Protein AF-A0A357CVD7-F1 (afdb_monomer_lite)

Structure (mmCIF, N/CA/C/O backbone):
data_AF-A0A357CVD7-F1
#
_entry.id   AF-A0A357CVD7-F1
#
loop_
_atom_site.group_PDB
_atom_site.id
_atom_site.type_symbol
_atom_site.label_atom_id
_atom_site.label_alt_id
_atom_site.label_comp_id
_atom_site.label_asym_id
_atom_site.label_entity_id
_atom_site.label_seq_id
_atom_site.pdbx_PDB_ins_code
_atom_site.Cartn_x
_atom_site.Cartn_y
_atom_site.Cartn_z
_atom_site.occupancy
_atom_site.B_iso_or_equiv
_atom_site.auth_seq_id
_atom_site.auth_comp_id
_atom_site.auth_asym_id
_atom_site.auth_atom_id
_atom_site.pdbx_PDB_model_num
ATOM 1 N N . CYS A 1 1 ? 27.090 2.595 -26.620 1.00 57.03 1 CYS A N 1
ATOM 2 C CA . CYS A 1 1 ? 28.034 2.492 -25.483 1.00 57.03 1 CYS A CA 1
ATOM 3 C C . CYS A 1 1 ? 28.774 1.169 -25.552 1.00 57.03 1 CYS A C 1
ATOM 5 O O . CYS A 1 1 ? 28.127 0.143 -25.402 1.00 57.03 1 CYS A O 1
ATOM 7 N N . GLU A 1 2 ? 30.091 1.178 -25.764 1.00 65.81 2 GLU A N 1
ATOM 8 C CA . GLU A 1 2 ? 30.848 -0.074 -25.956 1.00 65.81 2 GLU A CA 1
ATOM 9 C C . GLU A 1 2 ? 31.537 -0.580 -24.678 1.00 65.81 2 GLU A C 1
ATOM 11 O O . GLU A 1 2 ? 31.781 -1.777 -24.550 1.00 65.81 2 GLU A O 1
ATOM 16 N N . HIS A 1 3 ? 31.766 0.290 -23.687 1.00 75.31 3 HIS A N 1
ATOM 17 C CA . HIS A 1 3 ? 32.569 -0.046 -22.499 1.00 75.31 3 HIS A CA 1
ATOM 18 C C . HIS A 1 3 ? 31.848 0.075 -21.150 1.00 75.31 3 HIS A C 1
ATOM 20 O O . HIS A 1 3 ? 32.434 -0.249 -20.121 1.00 75.31 3 HIS A O 1
ATOM 26 N N . ILE A 1 4 ? 30.597 0.538 -21.123 1.00 80.25 4 ILE A N 1
ATOM 27 C CA . ILE A 1 4 ? 29.869 0.739 -19.864 1.00 80.25 4 ILE A CA 1
ATOM 28 C C . ILE A 1 4 ? 29.014 -0.492 -19.577 1.00 80.25 4 ILE A C 1
ATOM 30 O O . ILE A 1 4 ? 28.042 -0.743 -20.286 1.00 80.25 4 ILE A O 1
ATOM 34 N N . SER A 1 5 ? 29.383 -1.239 -18.536 1.00 88.69 5 SER A N 1
ATOM 35 C CA . SER A 1 5 ? 28.676 -2.443 -18.087 1.00 88.69 5 SER A CA 1
ATOM 36 C C . SER A 1 5 ? 27.659 -2.168 -16.980 1.00 88.69 5 SER A C 1
ATOM 38 O O . SER A 1 5 ? 26.630 -2.840 -16.914 1.00 88.69 5 SER A O 1
ATOM 40 N N . ALA A 1 6 ? 27.897 -1.161 -16.140 1.00 89.25 6 ALA A N 1
ATOM 41 C CA . ALA A 1 6 ? 26.990 -0.776 -15.070 1.00 89.25 6 ALA A CA 1
ATOM 42 C C . ALA A 1 6 ? 26.850 0.745 -14.960 1.00 89.25 6 ALA A C 1
ATOM 44 O O . ALA A 1 6 ? 27.821 1.473 -15.167 1.00 89.25 6 ALA A O 1
ATOM 45 N N . ILE A 1 7 ? 25.644 1.213 -14.633 1.00 92.06 7 ILE A N 1
ATOM 46 C CA . ILE A 1 7 ? 25.346 2.630 -14.398 1.00 92.06 7 ILE A CA 1
ATOM 47 C C . ILE A 1 7 ? 24.530 2.779 -13.117 1.00 92.06 7 ILE A C 1
ATOM 49 O O . ILE A 1 7 ? 23.541 2.075 -12.910 1.00 92.06 7 ILE A O 1
ATOM 53 N N . GLU A 1 8 ? 24.911 3.754 -12.301 1.00 91.88 8 GLU A N 1
ATOM 54 C CA . GLU A 1 8 ? 24.090 4.279 -11.215 1.00 91.88 8 GLU A CA 1
ATOM 55 C C . GLU A 1 8 ? 23.573 5.655 -11.630 1.00 91.88 8 GLU A C 1
ATOM 57 O O . GLU A 1 8 ? 24.353 6.541 -11.990 1.00 91.88 8 GLU A O 1
ATOM 62 N N . LEU A 1 9 ? 22.250 5.816 -11.664 1.00 93.19 9 LEU A N 1
ATOM 63 C CA . LEU A 1 9 ? 21.631 7.085 -12.028 1.00 93.19 9 LEU A CA 1
ATOM 64 C C . LEU A 1 9 ? 21.544 8.008 -10.803 1.00 93.19 9 LEU A C 1
ATOM 66 O O . LEU A 1 9 ? 21.337 7.527 -9.692 1.00 93.19 9 LEU A O 1
ATOM 70 N N . PRO A 1 10 ? 21.671 9.331 -10.990 1.00 90.88 10 PRO A N 1
ATOM 71 C CA . PRO A 1 10 ? 21.694 10.275 -9.879 1.00 90.88 10 PRO A CA 1
ATOM 72 C C . PRO A 1 10 ? 20.333 10.379 -9.181 1.00 90.88 10 PRO A C 1
ATOM 74 O O . PRO A 1 10 ? 19.303 10.477 -9.845 1.00 90.88 10 PRO A O 1
ATOM 77 N N . ASP A 1 11 ? 20.333 10.484 -7.850 1.00 80.06 11 ASP A N 1
ATOM 78 C CA . ASP A 1 11 ? 19.117 10.488 -7.012 1.00 80.06 11 ASP A CA 1
ATOM 79 C C . ASP A 1 11 ? 18.095 11.581 -7.360 1.00 80.06 11 ASP A C 1
ATOM 81 O O . ASP A 1 11 ? 16.901 11.430 -7.113 1.00 80.06 11 ASP A O 1
ATOM 85 N N . LYS A 1 12 ? 18.550 12.693 -7.952 1.00 85.00 12 LYS A N 1
ATOM 86 C CA . LYS A 1 12 ? 17.691 13.818 -8.364 1.00 85.00 12 LYS A CA 1
ATOM 87 C C . LYS A 1 12 ? 17.039 13.629 -9.738 1.00 85.00 12 LYS A C 1
ATOM 89 O O . LYS A 1 12 ? 16.374 14.543 -10.224 1.00 85.00 12 LYS A O 1
ATOM 94 N N . LEU A 1 13 ? 17.260 12.493 -10.397 1.00 89.56 13 LEU A N 1
ATOM 95 C CA . LEU A 1 13 ? 16.706 12.222 -11.716 1.00 89.56 13 LEU A CA 1
ATOM 96 C C . LEU A 1 13 ? 15.188 12.025 -11.634 1.00 89.56 13 LEU A C 1
ATOM 98 O O . LEU A 1 13 ? 14.707 11.111 -10.971 1.00 89.56 13 LEU A O 1
ATOM 102 N N . SER A 1 14 ? 14.432 12.860 -12.347 1.00 85.56 14 SER A N 1
ATOM 103 C CA . SER A 1 14 ? 12.968 12.771 -12.389 1.00 85.56 14 SER A CA 1
ATOM 104 C C . SER A 1 14 ? 12.443 11.968 -13.579 1.00 85.56 14 SER A C 1
ATOM 106 O O . SER A 1 14 ? 11.393 11.337 -13.467 1.00 85.56 14 SER A O 1
ATOM 108 N N . GLU A 1 15 ? 13.141 11.984 -14.718 1.00 92.38 15 GLU A N 1
ATOM 109 C CA . GLU A 1 15 ? 12.674 11.378 -15.970 1.00 92.38 15 GLU A CA 1
ATOM 110 C C . GLU A 1 15 ? 13.810 10.713 -16.760 1.00 92.38 15 GLU A C 1
ATOM 112 O O . GLU A 1 15 ? 14.926 11.229 -16.814 1.00 92.38 15 GLU A O 1
ATOM 117 N N . ILE A 1 16 ? 13.499 9.591 -17.417 1.00 95.38 16 ILE A N 1
ATOM 118 C CA . ILE A 1 16 ? 14.345 8.931 -18.419 1.00 95.38 16 ILE A CA 1
ATOM 119 C C . ILE A 1 16 ? 13.625 8.994 -19.771 1.00 95.38 16 ILE A C 1
ATOM 121 O O . ILE A 1 16 ? 12.529 8.445 -19.947 1.00 95.38 16 ILE A O 1
ATOM 125 N N . TYR A 1 17 ? 14.240 9.676 -20.733 1.00 94.62 17 TYR A N 1
ATOM 126 C CA . TYR A 1 17 ? 13.654 9.923 -22.049 1.00 94.62 17 TYR A CA 1
ATOM 127 C C . TYR A 1 17 ? 13.796 8.726 -22.993 1.00 94.62 17 TYR A C 1
ATOM 129 O O . TYR A 1 17 ? 14.562 7.788 -22.744 1.00 94.62 17 TYR A O 1
ATOM 137 N N . ASP A 1 18 ? 13.039 8.757 -24.088 1.00 93.38 18 ASP A N 1
ATOM 138 C CA . ASP A 1 18 ? 13.135 7.742 -25.131 1.00 93.38 18 ASP A CA 1
ATOM 139 C C . ASP A 1 18 ? 14.566 7.642 -25.663 1.00 93.38 18 ASP A C 1
ATOM 141 O O . ASP A 1 18 ? 15.276 8.637 -25.796 1.00 93.38 18 ASP A O 1
ATOM 145 N N . TYR A 1 19 ? 14.983 6.409 -25.945 1.00 92.19 19 TYR A N 1
ATOM 146 C CA . TYR A 1 19 ? 16.293 6.062 -26.493 1.00 92.19 19 TYR A CA 1
ATOM 147 C C . TYR A 1 19 ? 17.520 6.406 -25.626 1.00 92.19 19 TYR A C 1
ATOM 149 O O . TYR A 1 19 ? 18.638 6.201 -26.085 1.00 92.19 19 TYR A O 1
ATOM 157 N N . THR A 1 20 ? 17.349 6.843 -24.368 1.00 92.25 20 THR A N 1
ATOM 158 C CA . THR A 1 20 ? 18.469 7.237 -23.478 1.00 92.25 20 THR A CA 1
ATOM 159 C C . THR A 1 20 ? 19.565 6.165 -23.366 1.00 92.25 20 THR A C 1
ATOM 161 O O . THR A 1 20 ? 20.748 6.495 -23.401 1.00 92.25 20 THR A O 1
ATOM 164 N N . PHE A 1 21 ? 19.189 4.887 -23.254 1.00 91.56 21 PHE A N 1
ATOM 165 C CA . PHE A 1 21 ? 20.120 3.753 -23.202 1.00 91.56 21 PHE A CA 1
ATOM 166 C C . PHE A 1 21 ? 19.908 2.765 -24.353 1.00 91.56 21 PHE A C 1
ATOM 168 O O . PHE A 1 21 ? 20.323 1.611 -24.261 1.00 91.56 21 PHE A O 1
ATOM 175 N N . ASN A 1 22 ? 19.253 3.189 -25.433 1.00 88.69 22 ASN A N 1
ATOM 176 C CA . ASN A 1 22 ? 18.985 2.304 -26.558 1.00 88.69 22 ASN A CA 1
ATOM 177 C C . ASN A 1 22 ? 20.293 1.799 -27.184 1.00 88.69 22 ASN A C 1
ATOM 179 O O . ASN A 1 22 ? 21.250 2.555 -27.336 1.00 88.69 22 ASN A O 1
ATOM 183 N N . GLU A 1 23 ? 20.335 0.501 -27.498 1.00 87.69 23 GLU A N 1
ATOM 184 C CA . GLU A 1 23 ? 21.484 -0.160 -28.146 1.00 87.69 23 GLU A CA 1
ATOM 185 C C . GLU A 1 23 ? 22.809 -0.094 -27.362 1.00 87.69 23 GLU A C 1
ATOM 187 O O . GLU A 1 23 ? 23.883 -0.407 -27.875 1.00 87.69 23 GLU A O 1
ATOM 192 N N . CYS A 1 24 ? 22.761 0.230 -26.070 1.00 90.50 24 CYS A N 1
ATOM 193 C CA . CYS A 1 24 ? 23.891 0.080 -25.157 1.00 90.50 24 CYS A CA 1
ATOM 194 C C . CYS A 1 24 ? 24.133 -1.398 -24.798 1.00 90.50 24 CYS A C 1
ATOM 196 O O . CYS A 1 24 ? 24.050 -1.772 -23.635 1.00 90.50 24 CYS A O 1
ATOM 198 N N . THR A 1 25 ? 24.435 -2.251 -25.777 1.00 86.88 25 THR A N 1
ATOM 199 C CA . THR A 1 25 ? 24.480 -3.721 -25.629 1.00 86.88 25 THR A CA 1
ATOM 200 C C . THR A 1 25 ? 25.481 -4.241 -24.594 1.00 86.88 25 THR A C 1
ATOM 202 O O . THR A 1 25 ? 25.305 -5.350 -24.094 1.00 86.88 25 THR A O 1
ATOM 205 N N . SER A 1 26 ? 26.513 -3.462 -24.253 1.00 90.06 26 SER A N 1
ATOM 206 C CA . SER A 1 26 ? 27.467 -3.798 -23.185 1.00 90.06 26 SER A CA 1
ATOM 207 C C . SER A 1 26 ? 26.901 -3.598 -21.772 1.00 90.06 26 SER A C 1
ATOM 209 O O . SER A 1 26 ? 27.497 -4.081 -20.811 1.00 90.06 26 SER A O 1
ATOM 211 N N . LEU A 1 27 ? 25.774 -2.891 -21.630 1.00 91.31 27 LEU A N 1
ATOM 212 C CA . LEU A 1 27 ? 25.162 -2.539 -20.352 1.00 91.31 27 LEU A CA 1
ATOM 213 C C . LEU A 1 27 ? 24.402 -3.735 -19.769 1.00 91.31 27 LEU A C 1
ATOM 215 O O . LEU A 1 27 ? 23.410 -4.193 -20.334 1.00 91.31 27 LEU A O 1
ATOM 219 N N . VAL A 1 28 ? 24.858 -4.218 -18.615 1.00 94.25 28 VAL A N 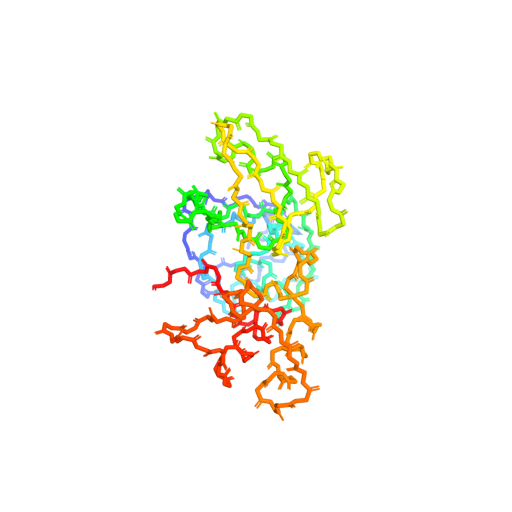1
ATOM 220 C CA . VAL A 1 28 ? 24.281 -5.377 -17.916 1.00 94.25 28 VAL A CA 1
ATOM 221 C C . VAL A 1 28 ? 23.511 -4.990 -16.658 1.00 94.25 28 VAL A C 1
ATOM 223 O O . VAL A 1 28 ? 22.637 -5.737 -16.228 1.00 94.25 28 VAL A O 1
ATOM 226 N N . SER A 1 29 ? 23.798 -3.831 -16.057 1.00 94.88 29 SER A N 1
ATOM 227 C CA . SER A 1 29 ? 23.156 -3.401 -14.811 1.00 94.88 29 SER A CA 1
ATOM 228 C C . SER A 1 29 ? 22.883 -1.902 -14.791 1.00 94.88 29 SER A C 1
ATOM 230 O O . SER A 1 29 ? 23.789 -1.103 -15.011 1.00 94.88 29 SER A O 1
ATOM 232 N N . VAL A 1 30 ? 21.659 -1.501 -14.450 1.00 96.06 30 VAL A N 1
ATOM 233 C CA . VAL A 1 30 ? 21.330 -0.088 -14.198 1.00 96.06 30 VAL A CA 1
ATOM 234 C C . VAL A 1 30 ? 20.577 0.039 -12.890 1.00 96.06 30 VAL A C 1
ATOM 236 O O . VAL A 1 30 ? 19.531 -0.583 -12.714 1.00 96.06 30 VAL A O 1
ATOM 239 N N . THR A 1 31 ? 21.098 0.858 -11.984 1.00 94.88 31 THR A N 1
ATOM 240 C CA . THR A 1 31 ? 20.401 1.229 -10.754 1.00 94.88 31 THR A CA 1
ATOM 241 C C . THR A 1 31 ? 19.578 2.481 -11.001 1.00 94.88 31 THR A C 1
ATOM 243 O O . THR A 1 31 ? 20.130 3.545 -11.290 1.00 94.88 31 THR A O 1
ATOM 246 N N . ILE A 1 32 ? 18.253 2.335 -10.914 1.00 93.00 32 ILE A N 1
ATOM 247 C CA . ILE A 1 32 ? 17.307 3.433 -11.104 1.00 93.00 32 ILE A CA 1
ATOM 248 C C . ILE A 1 32 ? 16.831 3.914 -9.725 1.00 93.00 32 ILE A C 1
ATOM 250 O O . ILE A 1 32 ? 16.245 3.120 -8.981 1.00 93.00 32 ILE A O 1
ATOM 254 N N . PRO A 1 33 ? 17.062 5.190 -9.368 1.00 89.38 33 PRO A N 1
ATOM 255 C CA . PRO A 1 33 ? 16.686 5.723 -8.071 1.00 89.38 33 PRO A CA 1
ATOM 256 C C . PRO A 1 33 ? 15.168 5.769 -7.908 1.00 89.38 33 PRO A C 1
ATOM 258 O O . PRO A 1 33 ? 14.409 5.885 -8.874 1.00 89.38 33 PRO A O 1
ATOM 261 N N . ALA A 1 34 ? 14.729 5.716 -6.653 1.00 83.88 34 ALA A N 1
ATOM 262 C CA . ALA A 1 34 ? 13.317 5.668 -6.294 1.00 83.88 34 ALA A CA 1
ATOM 263 C C . ALA A 1 34 ? 12.499 6.871 -6.797 1.00 83.88 34 ALA A C 1
ATOM 265 O O . ALA A 1 34 ? 11.312 6.730 -7.085 1.00 83.88 34 ALA A O 1
ATOM 266 N N . GLY A 1 35 ? 13.142 8.037 -6.926 1.00 79.25 35 GLY A N 1
ATOM 267 C CA . GLY A 1 35 ? 12.509 9.302 -7.306 1.00 79.25 35 GLY A CA 1
ATOM 268 C C . GLY A 1 35 ? 12.172 9.462 -8.792 1.00 79.25 35 GLY A C 1
ATOM 269 O O . GLY A 1 35 ? 11.555 10.465 -9.158 1.00 79.25 35 GLY A O 1
ATOM 270 N N . VAL A 1 36 ? 12.541 8.509 -9.658 1.00 89.06 36 VAL A N 1
ATOM 271 C CA . VAL A 1 36 ? 12.208 8.588 -11.088 1.00 89.06 36 VAL A CA 1
ATOM 272 C C . VAL A 1 36 ? 10.697 8.457 -11.267 1.00 89.06 36 VAL A C 1
ATOM 274 O O . VAL A 1 36 ? 10.102 7.429 -10.949 1.00 89.06 36 VAL A O 1
ATOM 277 N N . LYS A 1 37 ? 10.075 9.500 -11.821 1.00 83.06 37 LYS A N 1
ATOM 278 C CA . LYS A 1 37 ? 8.622 9.601 -12.026 1.00 83.06 37 LYS A CA 1
ATOM 279 C C . LYS A 1 37 ? 8.176 9.060 -13.378 1.00 83.06 37 LYS A C 1
ATOM 281 O O . LYS A 1 37 ? 7.027 8.650 -13.530 1.00 83.06 37 LYS A O 1
ATOM 286 N N . LYS A 1 38 ? 9.068 9.073 -14.372 1.00 85.81 38 LYS A N 1
ATOM 287 C CA . LYS A 1 38 ? 8.742 8.677 -15.743 1.00 85.81 38 LYS A CA 1
ATOM 288 C C . LYS A 1 38 ? 9.922 8.013 -16.435 1.00 85.81 38 LYS A C 1
ATOM 290 O O . LYS A 1 38 ? 11.034 8.529 -16.419 1.00 85.81 38 LYS A O 1
ATOM 295 N N . ILE A 1 39 ? 9.647 6.896 -17.097 1.00 94.12 39 ILE A N 1
ATOM 296 C CA . ILE A 1 39 ? 10.582 6.206 -17.986 1.00 94.12 39 ILE A CA 1
ATOM 297 C C . ILE A 1 39 ? 9.860 5.990 -19.307 1.00 94.12 39 ILE A C 1
ATOM 299 O O . ILE A 1 39 ? 8.756 5.444 -19.340 1.00 94.12 39 ILE A O 1
ATOM 303 N N . SER A 1 40 ? 10.457 6.473 -20.387 1.00 94.25 40 SER A N 1
ATOM 304 C CA . SER A 1 40 ? 9.854 6.380 -21.714 1.00 94.25 40 SER A CA 1
ATOM 305 C C . SER A 1 40 ? 9.989 4.961 -22.268 1.00 94.25 40 SER A C 1
ATOM 307 O O . SER A 1 40 ? 10.932 4.241 -21.935 1.00 94.25 40 SER A O 1
ATOM 309 N N . LYS A 1 41 ? 9.032 4.537 -23.102 1.00 88.44 41 LYS A N 1
ATOM 310 C CA . LYS A 1 41 ? 8.883 3.137 -23.533 1.00 88.44 41 LYS A CA 1
ATOM 311 C C . LYS A 1 41 ? 10.176 2.578 -24.128 1.00 88.44 41 LYS A C 1
ATOM 313 O O . LYS A 1 41 ? 10.561 1.465 -23.785 1.00 88.44 41 LYS A O 1
ATOM 318 N N . SER A 1 42 ? 10.870 3.371 -24.943 1.00 91.62 42 SER A N 1
ATOM 319 C CA . SER A 1 42 ? 12.073 2.933 -25.653 1.00 91.62 42 SER A CA 1
ATOM 320 C C . SER A 1 42 ? 13.382 3.261 -24.930 1.00 91.62 42 SER A C 1
ATOM 322 O O . SER A 1 42 ? 14.450 3.151 -25.531 1.00 91.62 42 SER A O 1
ATOM 324 N N . ALA A 1 43 ? 13.336 3.682 -23.661 1.00 94.00 43 ALA A N 1
ATOM 325 C CA . ALA A 1 43 ? 14.526 4.077 -22.905 1.00 94.00 43 ALA A CA 1
ATOM 326 C C . ALA A 1 43 ? 15.583 2.961 -22.820 1.00 94.00 43 ALA A C 1
ATOM 328 O O . ALA A 1 43 ? 16.773 3.253 -22.925 1.00 94.00 43 ALA A O 1
ATOM 329 N N . PHE A 1 44 ? 15.146 1.704 -22.682 1.00 93.12 44 PHE A N 1
ATOM 330 C CA . PHE A 1 44 ? 15.999 0.518 -22.535 1.00 93.12 44 PHE A CA 1
ATOM 331 C C . PHE A 1 44 ? 15.793 -0.518 -23.661 1.00 93.12 44 PHE A C 1
ATOM 333 O O . PHE A 1 44 ? 16.014 -1.714 -23.473 1.00 93.12 44 PHE A O 1
ATOM 340 N N . SER A 1 45 ? 15.359 -0.078 -24.847 1.00 88.75 45 SER A N 1
ATOM 341 C CA . SER A 1 45 ? 15.157 -0.965 -26.002 1.00 88.75 45 SER A CA 1
ATOM 342 C C . SER A 1 45 ? 16.472 -1.551 -26.528 1.00 88.75 45 SER A C 1
ATOM 344 O O . SER A 1 45 ? 17.493 -0.861 -26.559 1.00 88.75 45 SER A O 1
ATOM 346 N N . ASN A 1 46 ? 16.415 -2.785 -27.042 1.00 87.75 46 ASN A N 1
ATOM 347 C CA . ASN A 1 46 ? 17.545 -3.527 -27.626 1.00 87.75 46 ASN A CA 1
ATOM 348 C C . ASN A 1 46 ? 18.671 -3.877 -26.628 1.00 87.75 46 ASN A C 1
ATOM 350 O O . ASN A 1 46 ? 19.832 -3.991 -27.015 1.00 87.75 46 ASN A O 1
ATOM 354 N N . LEU A 1 47 ? 18.334 -4.086 -25.349 1.00 89.50 47 LEU A N 1
ATOM 355 C CA . LEU A 1 47 ? 19.277 -4.471 -24.292 1.00 89.50 47 LEU A CA 1
ATOM 356 C C . LEU A 1 47 ? 19.008 -5.899 -23.794 1.00 89.50 47 LEU A C 1
ATOM 358 O O . LEU A 1 47 ? 18.237 -6.112 -22.865 1.00 89.50 47 LEU A O 1
ATOM 362 N N . GLN A 1 48 ? 19.635 -6.894 -24.422 1.00 83.19 48 GLN A N 1
ATOM 363 C CA . GLN A 1 48 ? 19.311 -8.311 -24.186 1.00 83.19 48 GLN A CA 1
ATOM 364 C C . GLN A 1 48 ? 19.774 -8.858 -22.823 1.00 83.19 48 GLN A C 1
ATOM 366 O O . GLN A 1 48 ? 19.166 -9.790 -22.310 1.00 83.19 48 GLN A O 1
ATOM 371 N N . ASN A 1 49 ? 20.823 -8.278 -22.230 1.00 88.00 49 ASN A N 1
ATOM 372 C CA . ASN A 1 49 ? 21.444 -8.769 -20.990 1.00 88.00 49 ASN A CA 1
ATOM 373 C C . ASN A 1 49 ? 21.244 -7.822 -19.795 1.00 88.00 49 ASN A C 1
ATOM 375 O O . ASN A 1 49 ? 21.955 -7.926 -18.795 1.00 88.00 49 ASN A O 1
ATOM 379 N N . LEU A 1 50 ? 20.313 -6.871 -19.900 1.00 94.31 50 LEU A N 1
ATOM 380 C CA . LEU A 1 50 ? 20.108 -5.862 -18.869 1.00 94.31 50 LEU A CA 1
ATOM 381 C C . LEU A 1 50 ? 19.340 -6.426 -17.671 1.00 94.31 50 LEU A C 1
ATOM 383 O O . LEU A 1 50 ? 18.268 -7.008 -17.824 1.00 94.31 50 LEU A O 1
ATOM 387 N N . THR A 1 51 ? 19.849 -6.150 -16.471 1.00 95.88 51 THR A N 1
ATOM 388 C CA . THR A 1 51 ? 19.112 -6.255 -15.209 1.00 95.88 51 THR A CA 1
ATOM 389 C C . THR A 1 51 ? 18.953 -4.874 -14.574 1.00 95.88 51 THR A C 1
ATOM 391 O O . THR A 1 51 ? 19.933 -4.161 -14.355 1.00 95.88 51 THR A O 1
ATOM 394 N N . LEU A 1 52 ? 17.722 -4.484 -14.248 1.00 96.06 52 LEU A N 1
ATOM 395 C CA . LEU A 1 52 ? 17.446 -3.241 -13.527 1.00 96.06 52 LEU A CA 1
ATOM 396 C C . LEU A 1 52 ? 17.495 -3.470 -12.013 1.00 96.06 52 LEU A C 1
ATOM 398 O O . LEU A 1 52 ? 16.758 -4.299 -11.484 1.00 96.06 52 LEU A O 1
ATOM 402 N N . ASN A 1 53 ? 18.322 -2.709 -11.299 1.00 95.25 53 ASN A N 1
ATOM 403 C CA . ASN A 1 53 ? 18.213 -2.602 -9.847 1.00 95.25 53 ASN A CA 1
ATOM 404 C C . ASN A 1 53 ? 17.192 -1.510 -9.532 1.00 95.25 53 ASN A C 1
ATOM 406 O O . ASN A 1 53 ? 17.400 -0.342 -9.869 1.00 95.25 53 ASN A O 1
ATOM 410 N N . VAL A 1 54 ? 16.083 -1.901 -8.918 1.00 92.44 54 VAL A N 1
ATOM 411 C CA . VAL A 1 54 ? 14.935 -1.026 -8.670 1.00 92.44 54 VAL A CA 1
ATOM 412 C C . VAL A 1 54 ? 14.509 -1.111 -7.217 1.00 92.44 54 VAL A C 1
ATOM 414 O O . VAL A 1 54 ? 14.729 -2.117 -6.542 1.00 92.44 54 VAL A O 1
ATOM 417 N N . PHE A 1 55 ? 13.854 -0.061 -6.747 1.00 85.44 55 PHE A N 1
ATOM 418 C CA . PHE A 1 55 ? 13.129 -0.113 -5.489 1.00 85.44 55 PHE A CA 1
ATOM 419 C C . PHE A 1 55 ? 11.694 -0.583 -5.750 1.00 85.44 55 PHE A C 1
ATOM 421 O O . PHE A 1 55 ? 11.101 -0.204 -6.767 1.00 85.44 55 PHE A O 1
ATOM 428 N N . SER A 1 56 ? 11.122 -1.405 -4.868 1.00 77.44 56 SER A N 1
ATOM 429 C CA . SER A 1 56 ? 9.700 -1.759 -4.952 1.00 77.44 56 SER A CA 1
ATOM 430 C C . SER A 1 56 ? 8.833 -0.495 -4.859 1.00 77.44 56 SER A C 1
ATOM 432 O O . SER A 1 56 ? 9.264 0.532 -4.331 1.00 77.44 56 SER A O 1
ATOM 434 N N . ASN A 1 57 ? 7.628 -0.558 -5.429 1.00 73.75 57 ASN A N 1
ATOM 435 C CA . ASN A 1 57 ? 6.662 0.549 -5.471 1.00 73.75 57 ASN A CA 1
ATOM 436 C C . ASN A 1 57 ? 7.141 1.805 -6.230 1.00 73.75 57 ASN A C 1
ATOM 438 O O . ASN A 1 57 ? 6.702 2.915 -5.946 1.00 73.75 57 ASN A O 1
ATOM 442 N N . THR A 1 58 ? 8.009 1.645 -7.237 1.00 81.81 58 THR A N 1
ATOM 443 C CA . THR A 1 58 ? 8.502 2.758 -8.074 1.00 81.81 58 THR A CA 1
ATOM 444 C C . THR A 1 58 ? 8.067 2.672 -9.531 1.00 81.81 58 THR A C 1
ATOM 446 O O . THR A 1 58 ? 7.742 1.599 -10.048 1.00 81.81 58 THR A O 1
ATOM 449 N N . CYS A 1 59 ? 8.153 3.803 -10.248 1.00 85.00 59 CYS A N 1
ATOM 450 C CA . CYS A 1 59 ? 8.007 3.820 -11.707 1.00 85.00 59 CYS A CA 1
ATOM 451 C C . CYS A 1 59 ? 9.021 2.893 -12.393 1.00 85.00 59 CYS A C 1
ATOM 453 O O . CYS A 1 59 ? 8.699 2.297 -13.418 1.00 85.00 59 CYS A O 1
ATOM 455 N N . ALA A 1 60 ? 10.228 2.763 -11.836 1.00 90.50 60 ALA A N 1
ATOM 456 C CA . ALA A 1 60 ? 11.278 1.904 -12.367 1.00 90.50 60 ALA A CA 1
ATOM 457 C C . ALA A 1 60 ? 10.919 0.421 -12.269 1.00 90.50 60 ALA A C 1
ATOM 459 O O . ALA A 1 60 ? 11.035 -0.308 -13.253 1.00 90.50 60 ALA A O 1
ATOM 460 N N . TYR A 1 61 ? 10.421 0.000 -11.104 1.00 88.38 61 TYR A N 1
ATOM 461 C CA . TYR A 1 61 ? 9.908 -1.351 -10.904 1.00 88.38 61 TYR A CA 1
ATOM 462 C C . TYR A 1 61 ? 8.781 -1.671 -11.889 1.00 88.38 61 TYR A C 1
ATOM 464 O O . TYR A 1 61 ? 8.849 -2.669 -12.603 1.00 88.38 61 TYR A O 1
ATOM 472 N N . ARG A 1 62 ? 7.794 -0.776 -12.009 1.00 85.81 62 ARG A N 1
ATOM 473 C CA . ARG A 1 62 ? 6.697 -0.929 -12.972 1.00 85.81 62 ARG A CA 1
ATOM 474 C C . ARG A 1 62 ? 7.190 -1.034 -14.409 1.00 85.81 62 ARG A C 1
ATOM 476 O O . ARG A 1 62 ? 6.779 -1.931 -15.132 1.00 85.81 62 ARG A O 1
ATOM 483 N N . TYR A 1 63 ? 8.085 -0.137 -14.812 1.00 90.19 63 TYR A N 1
ATOM 484 C CA . TYR A 1 63 ? 8.641 -0.136 -16.160 1.00 90.19 63 TYR A CA 1
ATOM 485 C C . TYR A 1 63 ? 9.326 -1.467 -16.492 1.00 90.19 63 TYR A C 1
ATOM 487 O O . TYR A 1 63 ? 9.146 -1.980 -17.597 1.00 90.19 63 TYR A O 1
ATOM 495 N N . ALA A 1 64 ? 10.074 -2.039 -15.543 1.00 92.38 64 ALA A N 1
ATOM 496 C CA . ALA A 1 64 ? 10.727 -3.329 -15.731 1.00 92.38 64 ALA A CA 1
ATOM 497 C C . ALA A 1 64 ? 9.707 -4.454 -15.963 1.00 92.38 64 ALA A C 1
ATOM 499 O O . ALA A 1 64 ? 9.833 -5.205 -16.928 1.00 92.38 64 ALA A O 1
ATOM 500 N N . VAL A 1 65 ? 8.665 -4.517 -15.127 1.00 86.81 65 VAL A N 1
ATOM 501 C CA . VAL A 1 65 ? 7.582 -5.507 -15.241 1.00 86.81 65 VAL A CA 1
ATOM 502 C C . VAL A 1 65 ? 6.833 -5.360 -16.570 1.00 86.81 65 VAL A C 1
ATOM 504 O O . VAL A 1 65 ? 6.689 -6.339 -17.301 1.00 86.81 65 VAL A O 1
ATOM 507 N N . ASP A 1 66 ? 6.415 -4.143 -16.921 1.00 86.62 66 ASP A N 1
ATOM 508 C CA . ASP A 1 66 ? 5.605 -3.866 -18.115 1.00 86.62 66 ASP A CA 1
ATOM 509 C C . ASP A 1 66 ? 6.340 -4.187 -19.426 1.00 86.62 66 ASP A C 1
ATOM 511 O O . ASP A 1 66 ? 5.713 -4.553 -20.421 1.00 86.62 66 ASP A O 1
ATOM 515 N N . ASN A 1 67 ? 7.670 -4.052 -19.440 1.00 89.19 67 ASN A N 1
ATOM 516 C CA . ASN A 1 67 ? 8.501 -4.304 -20.619 1.00 89.19 67 ASN A CA 1
ATOM 517 C C . ASN A 1 67 ? 9.212 -5.667 -20.577 1.00 89.19 67 ASN A C 1
ATOM 519 O O . ASN A 1 67 ? 10.010 -5.956 -21.467 1.00 89.19 67 ASN A O 1
ATOM 523 N N . GLY A 1 68 ? 8.937 -6.505 -19.569 1.00 90.31 68 GLY A N 1
ATOM 524 C CA . GLY A 1 68 ? 9.561 -7.824 -19.426 1.00 90.31 68 GLY A CA 1
ATOM 525 C C . GLY A 1 68 ? 11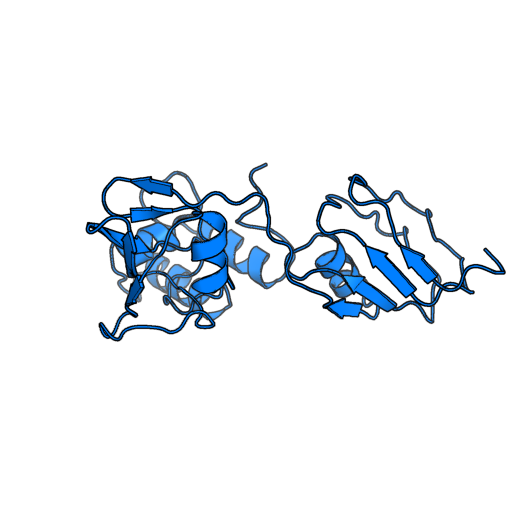.082 -7.771 -19.252 1.00 90.31 68 GLY A C 1
ATOM 526 O O . GLY A 1 68 ? 11.784 -8.680 -19.691 1.00 90.31 68 GLY A O 1
ATOM 527 N N . ILE A 1 69 ? 11.598 -6.698 -18.651 1.00 92.19 69 ILE A N 1
ATOM 528 C CA . ILE A 1 69 ? 13.027 -6.508 -18.395 1.00 92.19 69 ILE A CA 1
ATOM 529 C C . ILE A 1 69 ? 13.370 -7.185 -17.068 1.00 92.19 69 ILE A C 1
ATOM 531 O O . ILE A 1 69 ? 12.687 -6.968 -16.067 1.00 92.19 69 ILE A O 1
ATOM 535 N N . SER A 1 70 ? 14.445 -7.977 -17.036 1.00 93.94 70 SER A N 1
ATOM 536 C CA . SER A 1 70 ? 14.951 -8.580 -15.799 1.00 93.94 70 SER A CA 1
ATOM 537 C C . SER A 1 70 ? 15.222 -7.508 -14.742 1.00 93.94 70 SER A C 1
ATOM 539 O O . SER A 1 70 ? 15.808 -6.465 -15.036 1.00 93.94 70 SER A O 1
ATOM 541 N N . TYR A 1 71 ? 14.831 -7.755 -13.493 1.00 94.19 71 TYR A N 1
ATOM 542 C CA . TYR A 1 71 ? 15.039 -6.803 -12.405 1.00 94.19 71 TYR A CA 1
ATOM 543 C C . TYR A 1 71 ? 15.413 -7.483 -11.090 1.00 94.19 71 TYR A C 1
ATOM 545 O O . TYR A 1 71 ? 15.119 -8.655 -10.856 1.00 94.19 71 TYR A O 1
ATOM 553 N N . ARG A 1 72 ? 16.045 -6.705 -10.211 1.00 93.75 72 ARG A N 1
ATOM 554 C CA . ARG A 1 72 ? 16.346 -7.052 -8.824 1.00 93.75 72 ARG A CA 1
ATOM 555 C C . ARG A 1 72 ? 15.838 -5.941 -7.914 1.00 93.75 72 ARG A C 1
ATOM 557 O O . ARG A 1 72 ? 16.174 -4.774 -8.110 1.00 93.75 72 ARG A O 1
ATOM 564 N N . ILE A 1 73 ? 15.055 -6.314 -6.906 1.00 85.69 73 ILE A N 1
ATOM 565 C CA . ILE A 1 73 ? 14.614 -5.387 -5.863 1.00 85.69 73 ILE A CA 1
ATOM 566 C C . ILE A 1 73 ? 15.789 -5.166 -4.907 1.00 85.69 73 ILE A C 1
ATOM 568 O O . ILE A 1 73 ? 16.281 -6.122 -4.311 1.00 85.69 73 ILE A O 1
ATOM 572 N N . ILE A 1 74 ? 16.257 -3.922 -4.800 1.00 87.62 74 ILE A N 1
ATOM 573 C CA . ILE A 1 74 ? 17.377 -3.533 -3.920 1.00 87.62 74 ILE A CA 1
ATOM 574 C C . ILE A 1 74 ? 16.927 -2.797 -2.651 1.00 87.62 74 ILE A C 1
ATOM 576 O O . ILE A 1 74 ? 17.740 -2.528 -1.775 1.00 87.62 74 ILE A O 1
ATOM 580 N N . GLY A 1 75 ? 15.634 -2.498 -2.545 1.00 76.31 75 GLY A N 1
ATOM 581 C CA . GLY A 1 75 ? 15.004 -1.875 -1.385 1.00 76.31 75 GLY A CA 1
ATOM 582 C C . GLY A 1 75 ? 13.549 -1.518 -1.683 1.00 76.31 75 GLY A C 1
ATOM 583 O O . GLY A 1 75 ? 13.063 -1.769 -2.787 1.00 76.31 75 GLY A O 1
ATOM 584 N N . THR A 1 76 ? 12.871 -0.895 -0.725 1.00 67.38 76 THR A N 1
ATOM 585 C CA . THR A 1 76 ? 11.537 -0.310 -0.914 1.00 67.38 76 THR A CA 1
ATOM 586 C C . THR A 1 76 ? 11.678 1.193 -1.040 1.00 67.38 76 THR A C 1
ATOM 588 O O . THR A 1 76 ? 12.383 1.817 -0.246 1.00 67.38 76 THR A O 1
ATOM 591 N N . ALA A 1 77 ? 11.048 1.792 -2.051 1.00 64.75 77 ALA A N 1
ATOM 592 C CA . ALA A 1 77 ? 11.024 3.239 -2.140 1.00 64.75 77 ALA A CA 1
ATOM 593 C C . ALA A 1 77 ? 10.112 3.749 -1.038 1.00 64.75 77 ALA A C 1
ATOM 595 O O . ALA A 1 77 ? 8.890 3.633 -1.119 1.00 64.75 77 ALA A O 1
ATOM 596 N N . VAL A 1 78 ? 10.719 4.316 -0.003 1.00 55.88 78 VAL A N 1
ATOM 597 C CA . VAL A 1 78 ? 10.005 5.159 0.940 1.00 55.88 78 VAL A CA 1
ATOM 598 C C . VAL A 1 78 ? 9.598 6.388 0.141 1.00 55.88 78 VAL A C 1
ATOM 600 O O . VAL A 1 78 ? 10.413 7.277 -0.093 1.00 55.88 78 VAL A O 1
ATOM 603 N N . SER A 1 79 ? 8.358 6.421 -0.346 1.00 56.00 79 SER A N 1
ATOM 604 C CA . SER A 1 79 ? 7.773 7.674 -0.810 1.00 56.00 79 SER A CA 1
ATOM 605 C C . SER A 1 79 ? 7.917 8.722 0.304 1.00 56.00 79 SER A C 1
ATOM 607 O O . SER A 1 79 ? 8.092 8.380 1.482 1.00 56.00 79 SER A O 1
ATOM 609 N N . ASP A 1 80 ? 7.874 10.007 -0.043 1.00 61.62 80 ASP A N 1
ATOM 610 C CA . ASP A 1 80 ? 7.749 11.097 0.932 1.00 61.62 80 ASP A CA 1
ATOM 611 C C . ASP A 1 80 ? 6.355 11.039 1.587 1.00 61.62 80 ASP A C 1
ATOM 613 O O . ASP A 1 80 ? 5.514 11.921 1.429 1.00 61.62 80 ASP A O 1
ATOM 617 N N . TRP A 1 81 ? 6.060 9.936 2.267 1.00 74.75 81 TRP A N 1
ATOM 618 C CA . TRP A 1 81 ? 4.844 9.736 3.017 1.00 74.75 81 TRP A CA 1
ATOM 619 C C . TRP A 1 81 ? 5.074 10.231 4.443 1.00 74.75 81 TRP A C 1
ATOM 621 O O . TRP A 1 81 ? 6.117 9.987 5.056 1.00 74.75 81 TRP A O 1
ATOM 631 N N . ASN A 1 82 ? 4.087 10.962 4.954 1.00 83.38 82 ASN A N 1
ATOM 632 C CA . ASN A 1 82 ? 4.099 11.526 6.294 1.00 83.38 82 ASN A CA 1
ATOM 633 C C . ASN A 1 82 ? 3.018 10.849 7.127 1.00 83.38 82 ASN A C 1
ATOM 635 O O . ASN A 1 82 ? 1.839 10.874 6.764 1.00 83.38 82 ASN A O 1
ATOM 639 N N . VAL A 1 83 ? 3.417 10.277 8.260 1.00 91.44 83 VAL A N 1
ATOM 640 C CA . VAL A 1 83 ? 2.476 9.738 9.243 1.00 91.44 83 VAL A CA 1
ATOM 641 C C . VAL A 1 83 ? 1.855 10.913 9.985 1.00 91.44 83 VAL A C 1
ATOM 643 O O . VAL A 1 83 ? 2.567 11.757 10.527 1.00 91.44 83 VAL A O 1
ATOM 646 N N . THR A 1 84 ? 0.530 10.966 10.049 1.00 94.06 84 THR A N 1
ATOM 647 C CA . THR A 1 84 ? -0.175 11.975 10.851 1.00 94.06 84 THR A CA 1
ATOM 648 C C . THR A 1 84 ? -1.177 11.312 11.777 1.00 94.06 84 THR A C 1
ATOM 650 O O . THR A 1 84 ? -1.845 10.347 11.411 1.00 94.06 84 THR A O 1
ATOM 653 N N . PHE A 1 85 ? -1.277 11.839 12.994 1.00 96.38 85 PHE A N 1
ATOM 654 C CA . PHE A 1 85 ? -2.149 11.326 14.042 1.00 96.38 85 PHE A CA 1
ATOM 655 C C . PHE A 1 85 ? -3.210 12.378 14.354 1.00 96.38 85 PHE A C 1
ATOM 657 O O . PHE A 1 85 ? -2.926 13.386 14.997 1.00 96.38 85 PHE A O 1
ATOM 664 N N . THR A 1 86 ? -4.432 12.178 13.864 1.00 95.56 86 THR A N 1
ATOM 665 C CA . THR A 1 86 ? -5.532 13.143 14.034 1.00 95.56 86 THR A CA 1
ATOM 666 C C . THR A 1 86 ? -6.853 12.409 14.196 1.00 95.56 86 THR A C 1
ATOM 668 O O . THR A 1 86 ? -7.034 11.351 13.602 1.00 95.56 86 THR A O 1
ATOM 671 N N . ASN A 1 87 ? -7.787 12.950 14.984 1.00 93.62 87 ASN A N 1
ATOM 672 C CA . ASN A 1 87 ? -9.128 12.372 15.163 1.00 93.62 87 ASN A CA 1
ATOM 673 C C . ASN A 1 87 ? -9.113 10.865 15.509 1.00 93.62 87 ASN A C 1
ATOM 675 O O . ASN A 1 87 ? -9.909 10.095 14.972 1.00 93.62 87 ASN A O 1
ATOM 679 N N . SER A 1 88 ? -8.175 10.446 16.371 1.00 95.88 88 SER A N 1
ATOM 680 C CA . SER A 1 88 ? -7.958 9.041 16.770 1.00 95.88 88 SER A CA 1
ATOM 681 C C . SER A 1 88 ? -7.606 8.088 15.618 1.00 95.88 88 SER A C 1
ATOM 683 O O . SER A 1 88 ? -7.786 6.875 15.731 1.00 95.88 88 SER A O 1
ATOM 685 N N . ILE A 1 89 ? -7.084 8.619 14.511 1.00 96.56 89 ILE A N 1
ATOM 686 C CA . ILE A 1 89 ? -6.654 7.855 13.342 1.00 96.56 89 ILE A CA 1
ATOM 687 C C . ILE A 1 89 ? -5.186 8.153 13.030 1.00 96.56 89 ILE A C 1
ATOM 689 O O . ILE A 1 89 ? -4.748 9.304 13.090 1.00 96.56 89 ILE A O 1
ATOM 693 N N . ALA A 1 90 ? -4.446 7.104 12.674 1.00 97.06 90 ALA A N 1
ATOM 694 C CA . ALA A 1 90 ? -3.134 7.209 12.054 1.00 97.06 90 ALA A CA 1
ATOM 695 C C . ALA A 1 90 ? -3.301 7.159 10.526 1.00 97.06 90 ALA A C 1
ATOM 697 O O . ALA A 1 90 ? -3.771 6.161 9.972 1.00 97.06 90 ALA A O 1
ATOM 698 N N . HIS A 1 91 ? -2.948 8.256 9.860 1.00 91.81 91 HIS A N 1
ATOM 699 C CA . HIS A 1 91 ? -3.045 8.447 8.416 1.00 91.81 91 HIS A CA 1
ATOM 700 C C . HIS A 1 91 ? -1.662 8.485 7.764 1.00 91.81 91 HIS A C 1
ATOM 702 O O . HIS A 1 91 ? -0.655 8.728 8.427 1.00 91.81 91 HIS A O 1
ATOM 708 N N . GLY A 1 92 ? -1.634 8.312 6.442 1.00 90.38 92 GLY A N 1
ATOM 709 C CA . GLY A 1 92 ? -0.431 8.463 5.620 1.00 90.38 92 GLY A CA 1
ATOM 710 C C . GLY A 1 92 ? 0.408 7.195 5.492 1.00 90.38 92 GLY A C 1
ATOM 711 O O . GLY A 1 92 ? 1.227 7.132 4.587 1.00 90.38 92 GLY A O 1
ATOM 712 N N . ILE A 1 93 ? 0.158 6.180 6.327 1.00 92.75 93 ILE A N 1
ATOM 713 C CA . ILE A 1 93 ? 0.794 4.861 6.229 1.00 92.75 93 ILE A CA 1
ATOM 714 C C . ILE A 1 93 ? 0.430 4.212 4.890 1.00 92.75 93 ILE A C 1
ATOM 716 O O . ILE A 1 93 ? -0.743 4.173 4.501 1.00 92.75 93 ILE A O 1
ATOM 720 N N . ILE A 1 94 ? 1.456 3.725 4.195 1.00 91.56 94 ILE A N 1
ATOM 721 C CA . ILE A 1 94 ? 1.356 3.077 2.885 1.00 91.56 94 ILE A CA 1
ATOM 722 C C . ILE A 1 94 ? 1.453 1.556 3.021 1.00 91.56 94 ILE A C 1
ATOM 724 O O . ILE A 1 94 ? 1.938 1.048 4.036 1.00 91.56 94 ILE A O 1
ATOM 728 N N . GLU A 1 95 ? 1.018 0.828 1.995 1.00 91.62 95 GLU A N 1
ATOM 729 C CA . GLU A 1 95 ? 1.153 -0.628 1.961 1.00 91.62 95 GLU A CA 1
ATOM 730 C C . GLU A 1 95 ? 2.603 -1.087 2.141 1.00 91.62 95 GLU A C 1
ATOM 732 O O . GLU A 1 95 ? 3.550 -0.398 1.757 1.00 91.62 95 GLU A O 1
ATOM 737 N N . GLY A 1 96 ? 2.776 -2.271 2.720 1.00 88.12 96 GLY A N 1
ATOM 738 C CA . GLY A 1 96 ? 4.080 -2.875 2.960 1.00 88.12 96 GLY A CA 1
ATOM 739 C C . GLY A 1 96 ? 4.876 -2.234 4.099 1.00 88.12 96 GLY A C 1
ATOM 740 O O . GLY A 1 96 ? 5.953 -2.735 4.407 1.00 88.12 96 GLY A O 1
ATOM 741 N N . SER A 1 97 ? 4.363 -1.180 4.747 1.00 90.62 97 SER A N 1
ATOM 742 C CA . SER A 1 97 ? 5.063 -0.526 5.857 1.00 90.62 97 SER A CA 1
ATOM 743 C C . SER A 1 97 ? 5.107 -1.415 7.099 1.00 90.62 97 SER A C 1
ATOM 745 O O . SER A 1 97 ? 4.082 -1.898 7.594 1.00 90.62 97 SER A O 1
ATOM 747 N N . THR A 1 98 ? 6.303 -1.569 7.649 1.00 93.44 98 THR A N 1
ATOM 748 C CA . THR A 1 98 ? 6.548 -2.226 8.936 1.00 93.44 98 THR A CA 1
ATOM 749 C C . THR A 1 98 ? 6.436 -1.239 10.101 1.00 93.44 98 THR A C 1
ATOM 751 O O . THR A 1 98 ? 6.560 -0.022 9.930 1.00 93.44 98 THR A O 1
ATOM 754 N N . LEU A 1 99 ? 6.235 -1.741 11.325 1.00 95.12 99 LEU A N 1
ATOM 755 C CA . LEU A 1 99 ? 6.222 -0.889 12.521 1.00 95.12 99 LEU A CA 1
ATOM 756 C C . LEU A 1 99 ? 7.555 -0.143 12.712 1.00 95.12 99 LEU A C 1
ATOM 758 O O . LEU A 1 99 ? 7.542 1.014 13.138 1.00 95.12 99 LEU A O 1
ATOM 762 N N . SER A 1 100 ? 8.687 -0.772 12.390 1.00 91.38 100 SER A N 1
ATOM 763 C CA . SER A 1 100 ? 10.018 -0.156 12.446 1.00 91.38 100 SER A CA 1
ATOM 764 C C . SER A 1 100 ? 10.113 1.055 11.516 1.00 91.38 100 SER A C 1
ATOM 766 O O . SER A 1 100 ? 10.489 2.135 11.968 1.00 91.38 100 SER A O 1
ATOM 768 N N . GLU A 1 101 ? 9.691 0.914 10.257 1.00 90.00 101 GLU A N 1
ATOM 769 C CA . GLU A 1 101 ? 9.705 2.008 9.273 1.00 90.00 101 GLU A CA 1
ATOM 770 C C . GLU A 1 101 ? 8.768 3.153 9.680 1.00 90.00 101 GLU A C 1
ATOM 772 O O . GLU A 1 101 ? 9.131 4.326 9.581 1.00 90.00 101 GLU A O 1
ATOM 777 N N . ILE A 1 102 ? 7.574 2.834 10.198 1.00 93.12 102 ILE A N 1
ATOM 778 C CA . ILE A 1 102 ? 6.640 3.847 10.715 1.00 93.12 102 ILE A CA 1
ATOM 779 C C . ILE A 1 102 ? 7.268 4.583 11.911 1.00 93.12 102 ILE A C 1
ATOM 781 O O . ILE A 1 102 ? 7.189 5.807 11.993 1.00 93.12 102 ILE A O 1
ATOM 785 N N . THR A 1 103 ? 7.913 3.859 12.829 1.00 93.81 103 THR A N 1
ATOM 786 C CA . THR A 1 103 ? 8.581 4.438 14.009 1.00 93.81 103 THR A CA 1
ATOM 787 C C . THR A 1 103 ? 9.709 5.385 13.601 1.00 93.81 103 THR A C 1
ATOM 789 O O . THR A 1 103 ? 9.813 6.486 14.143 1.00 93.81 103 THR A O 1
ATOM 792 N N . GLU A 1 104 ? 10.517 4.993 12.614 1.00 90.56 104 GLU A N 1
ATOM 793 C CA . GLU A 1 104 ? 11.576 5.832 12.050 1.00 90.56 104 GLU A CA 1
ATOM 794 C C . GLU A 1 104 ? 11.002 7.104 11.414 1.00 90.56 104 GLU A C 1
ATOM 796 O O . GLU A 1 104 ? 11.483 8.201 11.692 1.00 90.56 104 GLU A O 1
ATOM 801 N N . LYS A 1 105 ? 9.915 6.981 10.639 1.00 88.31 105 LYS A N 1
ATOM 802 C CA . LYS A 1 105 ? 9.243 8.123 10.002 1.00 88.31 105 LYS A CA 1
ATOM 803 C C . LYS A 1 105 ? 8.634 9.106 10.995 1.00 88.31 105 LYS A C 1
ATOM 805 O O . LYS A 1 105 ? 8.674 10.309 10.752 1.00 88.31 105 LYS A O 1
ATOM 810 N N . VAL A 1 106 ? 8.077 8.620 12.103 1.00 92.75 106 VAL A N 1
ATOM 811 C CA . VAL A 1 106 ? 7.544 9.486 13.170 1.00 92.75 106 VAL A CA 1
ATOM 812 C C . VAL A 1 106 ? 8.669 10.108 14.007 1.00 92.75 106 VAL A C 1
ATOM 814 O O . VAL A 1 106 ? 8.481 11.175 14.590 1.00 92.75 106 VAL A O 1
ATOM 817 N N . GLY A 1 107 ? 9.835 9.461 14.094 1.00 90.88 107 GLY A N 1
ATOM 818 C CA . GLY A 1 107 ? 10.948 9.917 14.932 1.00 90.88 107 GLY A CA 1
ATOM 819 C C . GLY A 1 107 ? 10.660 9.798 16.433 1.00 90.88 107 GLY A C 1
ATOM 820 O O . GLY A 1 107 ? 11.213 10.537 17.245 1.00 90.88 107 GLY A O 1
ATOM 821 N N . SER A 1 108 ? 9.744 8.914 16.829 1.00 92.56 108 SER A N 1
ATOM 822 C CA . SER A 1 108 ? 9.362 8.678 18.227 1.00 92.56 108 SER A CA 1
ATOM 823 C C . SER A 1 108 ? 8.929 7.234 18.413 1.00 92.56 108 SER A C 1
ATOM 825 O O . SER A 1 108 ? 8.380 6.632 17.496 1.00 92.56 108 SER A O 1
ATOM 827 N N . ALA A 1 109 ? 9.152 6.684 19.608 1.00 93.06 109 ALA A N 1
ATOM 828 C CA . ALA A 1 109 ? 8.814 5.297 19.901 1.00 93.06 109 ALA A CA 1
ATOM 829 C C . ALA A 1 109 ? 7.303 5.045 19.771 1.00 93.06 109 ALA A C 1
ATOM 831 O O . ALA A 1 109 ? 6.491 5.737 20.390 1.00 93.06 109 ALA A O 1
ATOM 832 N N . LEU A 1 110 ? 6.947 4.016 19.003 1.00 96.38 110 LEU A N 1
ATOM 833 C CA . LEU A 1 110 ? 5.580 3.544 18.825 1.00 96.38 110 LEU A CA 1
ATOM 834 C C . LEU A 1 110 ? 5.437 2.132 19.385 1.00 96.38 110 LEU A C 1
ATOM 836 O O . LEU A 1 110 ? 6.371 1.329 19.373 1.00 96.38 110 LEU A O 1
ATOM 840 N N . THR A 1 111 ? 4.232 1.801 19.834 1.00 96.75 111 THR A N 1
ATOM 841 C CA . THR A 1 111 ? 3.833 0.400 20.012 1.00 96.75 111 THR A CA 1
ATOM 842 C C . THR A 1 111 ? 2.556 0.153 19.238 1.00 96.75 111 THR A C 1
ATOM 844 O O . THR A 1 111 ? 1.759 1.071 19.069 1.00 96.75 111 THR A O 1
ATOM 847 N N . ALA A 1 112 ? 2.358 -1.068 18.752 1.00 97.38 112 ALA A N 1
ATOM 848 C CA . ALA A 1 112 ? 1.170 -1.390 17.982 1.00 97.38 112 ALA A CA 1
ATOM 849 C C . ALA A 1 112 ? 0.570 -2.739 18.370 1.00 97.38 112 ALA A C 1
ATOM 851 O O . ALA A 1 112 ? 1.273 -3.638 18.846 1.00 97.38 112 ALA A O 1
ATOM 852 N N . LYS A 1 113 ? -0.742 -2.856 18.161 1.00 98.12 113 LYS A N 1
ATOM 853 C CA . LYS A 1 113 ? -1.520 -4.083 18.324 1.00 98.12 113 LYS A CA 1
ATOM 854 C C . LYS A 1 113 ? -2.238 -4.433 17.027 1.00 98.12 113 LYS A C 1
ATOM 856 O O . LYS A 1 113 ? -2.769 -3.541 16.365 1.00 98.12 113 LYS A O 1
ATOM 861 N N . ASN A 1 114 ? -2.266 -5.719 16.691 1.00 96.06 114 ASN A N 1
ATOM 862 C CA . ASN A 1 114 ? -3.023 -6.231 15.551 1.00 96.06 114 ASN A CA 1
ATOM 863 C C . ASN A 1 114 ? -4.540 -6.252 15.841 1.00 96.06 114 ASN A C 1
ATOM 865 O O . ASN A 1 114 ? -4.991 -5.900 16.933 1.00 96.06 114 ASN A O 1
ATOM 869 N N . LEU A 1 115 ? -5.331 -6.716 14.870 1.00 92.12 115 LEU A N 1
ATOM 870 C CA . LEU A 1 115 ? -6.790 -6.860 14.993 1.00 92.12 115 LEU A CA 1
ATOM 871 C C . LEU A 1 115 ? -7.231 -7.813 16.122 1.00 92.12 115 LEU A C 1
ATOM 873 O O . LEU A 1 115 ? -8.348 -7.687 16.620 1.00 92.12 115 LEU A O 1
ATOM 877 N N . ALA A 1 116 ? -6.372 -8.750 16.535 1.00 93.81 116 ALA A N 1
ATOM 878 C CA . ALA A 1 116 ? -6.615 -9.648 17.665 1.00 93.81 116 ALA A CA 1
ATOM 879 C C . ALA A 1 116 ? -6.239 -9.020 19.025 1.00 93.81 116 ALA A C 1
ATOM 881 O O . ALA A 1 116 ? -6.465 -9.625 20.071 1.00 93.81 116 ALA A O 1
ATOM 882 N N . GLY A 1 117 ? -5.687 -7.801 19.031 1.00 94.12 117 GLY A N 1
ATOM 883 C CA . GLY A 1 117 ? -5.223 -7.104 20.231 1.00 94.12 117 GLY A CA 1
ATOM 884 C C . GLY A 1 117 ? -3.817 -7.506 20.688 1.00 94.12 117 GLY A C 1
ATOM 885 O O . GLY A 1 117 ? -3.370 -7.069 21.752 1.00 94.12 117 GLY A O 1
ATOM 886 N N . GLU A 1 118 ? -3.104 -8.307 19.900 1.00 96.50 118 GLU A N 1
ATOM 887 C CA . GLU A 1 118 ? -1.764 -8.796 20.212 1.00 96.50 118 GLU A CA 1
ATOM 888 C C . GLU A 1 118 ? -0.713 -7.762 19.817 1.00 96.50 118 GLU A C 1
ATOM 890 O O . GLU A 1 118 ? -0.802 -7.138 18.758 1.00 96.50 118 GLU A O 1
ATOM 895 N N . LYS A 1 119 ? 0.311 -7.591 20.658 1.00 96.88 119 LYS A N 1
ATOM 896 C CA . LYS A 1 119 ? 1.427 -6.689 20.365 1.00 96.88 119 LYS A CA 1
ATOM 897 C C . LYS A 1 119 ? 2.240 -7.227 19.185 1.00 96.88 119 LYS A C 1
ATOM 899 O O . LYS A 1 119 ? 2.646 -8.386 19.206 1.00 96.88 119 LYS A O 1
ATOM 904 N N . ILE A 1 120 ? 2.526 -6.372 18.209 1.00 95.94 120 ILE A N 1
ATOM 905 C CA . ILE A 1 120 ? 3.325 -6.737 17.030 1.00 95.94 120 ILE A CA 1
ATOM 906 C C . ILE A 1 120 ? 4.804 -6.353 17.196 1.00 95.94 120 ILE A C 1
ATOM 908 O O . ILE A 1 120 ? 5.143 -5.472 17.993 1.00 95.94 120 ILE A O 1
ATOM 912 N N . SER A 1 121 ? 5.689 -7.033 16.461 1.00 94.94 121 SER A N 1
ATOM 913 C CA . SER A 1 121 ? 7.123 -6.713 16.407 1.00 94.94 121 SER A CA 1
ATOM 914 C C . SER A 1 121 ? 7.410 -5.560 15.438 1.00 94.94 121 SER A C 1
ATOM 916 O O . SER A 1 121 ? 6.552 -5.189 14.640 1.00 94.94 121 SER A O 1
ATOM 918 N N . GLY A 1 122 ? 8.630 -5.012 15.485 1.00 87.69 122 GLY A N 1
ATOM 919 C CA . GLY A 1 122 ? 9.078 -3.960 14.564 1.00 87.69 122 GLY A CA 1
ATOM 920 C C . GLY A 1 122 ? 8.973 -4.361 13.088 1.00 87.69 122 GLY A C 1
ATOM 921 O O . GLY A 1 122 ? 8.472 -3.592 12.278 1.00 87.69 122 GLY A O 1
ATOM 922 N N . ASP A 1 123 ? 9.346 -5.596 12.758 1.00 88.25 123 ASP A N 1
ATOM 923 C CA . ASP A 1 123 ? 9.362 -6.096 11.373 1.00 88.25 123 ASP A CA 1
ATOM 924 C C . ASP A 1 123 ? 7.979 -6.544 10.871 1.00 88.25 123 ASP A C 1
ATOM 926 O O . ASP A 1 123 ? 7.829 -6.982 9.732 1.00 88.25 123 ASP A O 1
ATOM 930 N N . SER A 1 124 ? 6.956 -6.483 11.728 1.00 91.88 124 SER A N 1
ATOM 931 C CA . SER A 1 124 ? 5.594 -6.849 11.347 1.00 91.88 124 SER A CA 1
ATOM 932 C C . SER A 1 124 ? 4.968 -5.756 10.485 1.00 91.88 124 SER A C 1
ATOM 934 O O . SER A 1 124 ? 5.057 -4.571 10.818 1.00 91.88 124 SER A O 1
ATOM 936 N N . LEU A 1 125 ? 4.272 -6.168 9.423 1.00 93.19 125 LEU A N 1
ATOM 937 C CA . LEU A 1 125 ? 3.436 -5.274 8.627 1.00 93.19 125 LEU A CA 1
ATOM 938 C C . LEU A 1 125 ? 2.316 -4.680 9.479 1.00 93.19 125 LEU A C 1
ATOM 940 O O . LEU A 1 125 ? 1.717 -5.362 10.321 1.00 93.19 125 LEU A O 1
ATOM 944 N N . VAL A 1 126 ? 2.022 -3.409 9.228 1.00 96.81 126 VAL A N 1
ATOM 945 C CA . VAL A 1 126 ? 0.920 -2.698 9.867 1.00 96.81 126 VAL A CA 1
ATOM 946 C C . VAL A 1 126 ? -0.198 -2.510 8.854 1.00 96.81 126 VAL A C 1
ATOM 948 O O . VAL A 1 126 ? 0.001 -1.891 7.813 1.00 96.81 126 VAL A O 1
ATOM 951 N N . GLY A 1 127 ? -1.378 -3.032 9.181 1.00 97.50 127 GLY A N 1
ATOM 952 C CA . GLY A 1 127 ? -2.553 -2.947 8.324 1.00 97.50 127 GLY A CA 1
ATOM 953 C C . GLY A 1 127 ? -3.692 -2.128 8.917 1.00 97.50 127 GLY A C 1
ATOM 954 O O . GLY A 1 127 ? -3.682 -1.711 10.080 1.00 97.50 127 GLY A O 1
ATOM 955 N N . THR A 1 128 ? -4.712 -1.905 8.098 1.00 98.25 128 THR A N 1
ATOM 956 C CA . THR A 1 128 ? -5.950 -1.235 8.505 1.00 98.25 128 THR A CA 1
ATOM 957 C C . THR A 1 128 ? -6.607 -1.909 9.713 1.00 98.25 128 THR A C 1
ATOM 959 O O . THR A 1 128 ? -6.814 -3.119 9.759 1.00 98.25 128 THR A O 1
ATOM 962 N N . GLY A 1 129 ? -7.001 -1.090 10.691 1.00 97.69 129 GLY A N 1
ATOM 963 C CA . GLY A 1 129 ? -7.652 -1.522 11.928 1.00 97.69 129 GLY A CA 1
ATOM 964 C C . GLY A 1 129 ? -6.694 -1.900 13.056 1.00 97.69 129 GLY A C 1
ATOM 965 O O . GLY A 1 129 ? -7.152 -2.121 14.175 1.00 97.69 129 GLY A O 1
ATOM 966 N N . TYR A 1 130 ? -5.382 -1.909 12.807 1.00 98.31 130 TYR A N 1
ATOM 967 C CA . TYR A 1 130 ? -4.392 -2.007 13.877 1.00 98.31 130 TYR A CA 1
ATOM 968 C C . TYR A 1 130 ? -4.467 -0.767 14.772 1.00 98.31 130 TYR A C 1
ATOM 970 O O . TYR A 1 130 ? -4.925 0.296 14.348 1.00 98.31 130 TYR A O 1
ATOM 978 N N . ILE A 1 131 ? -4.001 -0.886 16.012 1.00 98.31 131 ILE A N 1
ATOM 979 C CA . ILE A 1 131 ? -3.940 0.236 16.954 1.00 98.31 131 ILE A CA 1
ATOM 980 C C . ILE A 1 131 ? -2.481 0.601 17.176 1.00 98.31 131 ILE A C 1
ATOM 982 O O . ILE A 1 131 ? -1.722 -0.237 17.653 1.00 98.31 131 ILE A O 1
ATOM 986 N N . ILE A 1 132 ? -2.104 1.842 16.870 1.00 98.12 132 ILE A N 1
ATOM 987 C CA . ILE A 1 132 ? -0.806 2.423 17.227 1.00 98.12 132 ILE A CA 1
ATOM 988 C C . ILE A 1 132 ? -0.988 3.277 18.479 1.00 98.12 132 ILE A C 1
ATOM 990 O O . ILE A 1 132 ? -1.819 4.182 18.497 1.00 98.12 132 ILE A O 1
ATOM 994 N N . ASN A 1 133 ? -0.177 3.026 19.501 1.00 97.56 133 ASN A N 1
ATOM 995 C CA . ASN A 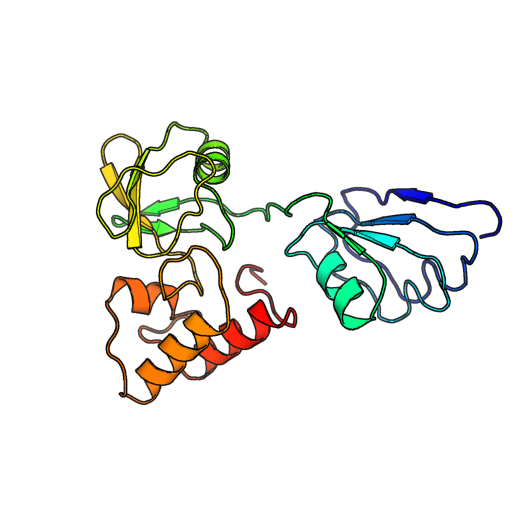1 133 ? -0.023 3.927 20.632 1.00 97.56 133 ASN A CA 1
ATOM 996 C C . ASN A 1 133 ? 1.123 4.906 20.347 1.00 97.56 133 ASN A C 1
ATOM 998 O O . ASN A 1 133 ? 2.271 4.490 20.158 1.00 97.56 133 ASN A O 1
ATOM 1002 N N . TYR A 1 134 ? 0.794 6.195 20.331 1.00 96.56 134 TYR A N 1
ATOM 1003 C CA . TYR A 1 134 ? 1.726 7.301 20.138 1.00 96.56 134 TYR A CA 1
ATOM 1004 C C . TYR A 1 134 ? 1.514 8.336 21.245 1.00 96.56 134 TYR A C 1
ATOM 1006 O O . TYR A 1 134 ? 0.397 8.811 21.451 1.00 96.56 134 TYR A O 1
ATOM 1014 N N . ASN A 1 135 ? 2.579 8.671 21.982 1.00 93.81 135 ASN A N 1
ATOM 1015 C CA . ASN A 1 135 ? 2.540 9.602 23.119 1.00 93.81 135 ASN A CA 1
ATOM 1016 C C . ASN A 1 135 ? 1.442 9.280 24.157 1.00 93.81 135 ASN A C 1
ATOM 1018 O O . ASN A 1 135 ? 0.838 10.180 24.737 1.00 93.81 135 ASN A O 1
ATOM 1022 N N . GLY A 1 136 ? 1.171 7.989 24.388 1.00 93.31 136 GLY A N 1
ATOM 1023 C CA . GLY A 1 136 ? 0.174 7.527 25.358 1.00 93.31 136 GLY A CA 1
ATOM 1024 C C . GLY A 1 136 ? -1.276 7.537 24.861 1.00 93.31 136 GLY A C 1
ATOM 1025 O O . GLY A 1 136 ? -2.159 7.147 25.620 1.00 93.31 136 GLY A O 1
ATOM 1026 N N . ALA A 1 137 ? -1.531 7.926 23.609 1.00 97.06 137 ALA A N 1
ATOM 1027 C CA . ALA A 1 137 ? -2.852 7.878 22.987 1.00 97.06 137 ALA A CA 1
ATOM 1028 C C . ALA A 1 137 ? -2.929 6.787 21.910 1.00 97.06 137 ALA A C 1
ATOM 1030 O O . ALA A 1 137 ? -1.969 6.567 21.170 1.00 97.06 137 ALA A O 1
ATOM 1031 N N . ASP A 1 138 ? -4.086 6.132 21.817 1.00 97.88 138 ASP A N 1
ATOM 1032 C CA . ASP A 1 138 ? -4.356 5.077 20.841 1.00 97.88 138 ASP A CA 1
ATOM 1033 C C . ASP A 1 138 ? -4.974 5.655 19.559 1.00 97.88 138 ASP A C 1
ATOM 1035 O O . ASP A 1 138 ? -5.951 6.409 19.594 1.00 97.88 138 ASP A O 1
ATOM 1039 N N . TYR A 1 139 ? -4.418 5.257 18.417 1.00 98.38 139 TYR A N 1
ATOM 1040 C CA . TYR A 1 139 ? -4.853 5.656 17.083 1.00 98.38 139 TYR A CA 1
ATOM 1041 C C . TYR A 1 139 ? -5.139 4.423 16.236 1.00 98.38 139 TYR A C 1
ATOM 1043 O O . TYR A 1 139 ? -4.313 3.516 16.137 1.00 98.38 139 TYR A O 1
ATOM 1051 N N . THR A 1 140 ? -6.300 4.401 15.585 1.00 98.38 140 THR A N 1
ATOM 1052 C CA . THR A 1 140 ? -6.644 3.338 14.635 1.00 98.38 140 THR A CA 1
ATOM 1053 C C . THR A 1 140 ? -5.939 3.591 13.309 1.00 98.38 140 THR A C 1
ATOM 1055 O O . THR A 1 140 ? -6.051 4.673 12.737 1.00 98.38 140 THR A O 1
ATOM 1058 N N . VAL A 1 141 ? -5.226 2.595 12.801 1.00 98.25 141 VAL A N 1
ATOM 1059 C CA . VAL A 1 141 ? -4.528 2.671 11.520 1.00 98.25 141 VAL A CA 1
ATOM 1060 C C . VAL A 1 141 ? -5.516 2.559 10.368 1.00 98.25 141 VAL A C 1
ATOM 1062 O O . VAL A 1 141 ? -6.398 1.697 10.367 1.00 98.25 141 VAL A O 1
ATOM 1065 N N . ILE A 1 142 ? -5.342 3.416 9.363 1.00 96.81 142 ILE A N 1
ATOM 1066 C CA . ILE A 1 142 ? -6.039 3.315 8.081 1.00 96.81 142 ILE A CA 1
ATOM 1067 C C . ILE A 1 142 ? -5.000 3.369 6.967 1.00 96.81 142 ILE A C 1
ATOM 1069 O O . ILE A 1 142 ? -4.497 4.444 6.633 1.00 96.81 142 ILE A O 1
ATOM 1073 N N . VAL A 1 143 ? -4.723 2.212 6.368 1.00 95.94 143 VAL A N 1
ATOM 1074 C CA . VAL A 1 143 ? -3.893 2.097 5.168 1.00 95.94 143 VAL A CA 1
ATOM 1075 C C . VAL A 1 143 ? -4.823 2.122 3.960 1.00 95.94 143 VAL A C 1
ATOM 1077 O O . VAL A 1 143 ? -5.705 1.279 3.800 1.00 95.94 143 VAL A O 1
ATOM 1080 N N . LYS A 1 144 ? -4.685 3.144 3.110 1.00 94.56 144 LYS A N 1
ATOM 1081 C CA . LYS A 1 144 ? -5.545 3.294 1.927 1.00 94.56 144 LYS A CA 1
ATOM 1082 C C . LYS A 1 144 ? -5.375 2.086 1.010 1.00 94.56 144 LYS A C 1
ATOM 1084 O O . LYS A 1 144 ? -4.252 1.722 0.693 1.00 94.56 144 LYS A O 1
ATOM 1089 N N . GLY A 1 145 ? -6.487 1.493 0.583 1.00 95.25 145 GLY A N 1
ATOM 1090 C CA . GLY A 1 145 ? -6.507 0.306 -0.272 1.00 95.25 145 GLY A CA 1
ATOM 1091 C C . GLY A 1 145 ? -6.408 -1.033 0.463 1.00 95.25 145 GLY A C 1
ATOM 1092 O O . GLY A 1 145 ? -6.898 -2.010 -0.089 1.00 95.25 145 GLY A O 1
ATOM 1093 N N . ASP A 1 146 ? -5.861 -1.084 1.680 1.00 97.62 146 ASP A N 1
ATOM 1094 C CA . ASP A 1 146 ? -5.775 -2.301 2.502 1.00 97.62 146 ASP A CA 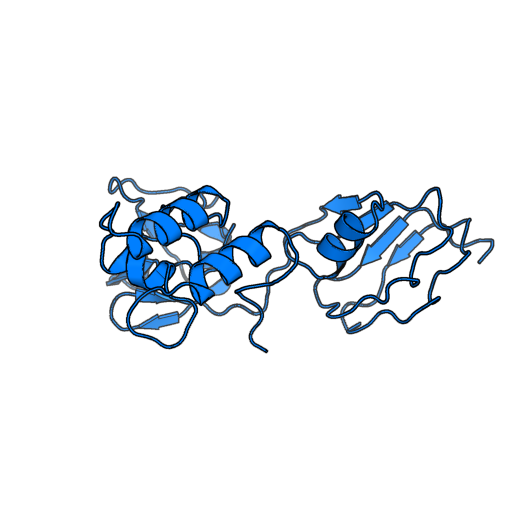1
ATOM 1095 C C . ASP A 1 146 ? -7.054 -2.410 3.337 1.00 97.62 146 ASP A C 1
ATOM 1097 O O . ASP A 1 146 ? -7.228 -1.744 4.357 1.00 97.62 146 ASP A O 1
ATOM 1101 N N . VAL A 1 147 ? -8.016 -3.180 2.848 1.00 97.50 147 VAL A N 1
ATOM 1102 C CA . VAL A 1 147 ? -9.366 -3.268 3.415 1.00 97.50 147 VAL A CA 1
ATOM 1103 C C . VAL A 1 147 ? -9.498 -4.484 4.324 1.00 97.50 147 VAL A C 1
ATOM 1105 O O . VAL A 1 147 ? -10.333 -4.484 5.234 1.00 97.50 147 VAL A O 1
ATOM 1108 N N . ASN A 1 148 ? -8.702 -5.529 4.098 1.00 96.69 148 ASN A N 1
ATOM 1109 C CA . ASN A 1 148 ? -8.663 -6.682 4.994 1.00 96.69 148 ASN A CA 1
ATOM 1110 C C . ASN A 1 148 ? -7.740 -6.480 6.210 1.00 96.69 148 ASN A C 1
ATOM 1112 O O . ASN A 1 148 ? -7.859 -7.253 7.160 1.00 96.69 148 ASN A O 1
ATOM 1116 N N . GLY A 1 149 ? -6.901 -5.444 6.211 1.00 96.75 149 GLY A N 1
ATOM 1117 C CA . GLY A 1 149 ? -6.011 -5.108 7.315 1.00 96.75 149 GLY A CA 1
ATOM 1118 C C . GLY A 1 149 ? -4.738 -5.949 7.354 1.00 96.75 149 GLY A C 1
ATOM 1119 O O . GLY A 1 149 ? -4.165 -6.103 8.432 1.00 96.75 149 GLY A O 1
ATOM 1120 N N . ASP A 1 150 ? -4.321 -6.532 6.225 1.00 95.50 150 ASP A N 1
ATOM 1121 C CA . ASP A 1 150 ? -3.118 -7.373 6.148 1.00 95.50 150 ASP A CA 1
ATOM 1122 C C . ASP A 1 150 ? -1.833 -6.589 5.828 1.00 95.50 150 ASP A C 1
ATOM 1124 O O . ASP A 1 150 ? -0.741 -7.165 5.796 1.00 95.50 150 ASP A O 1
ATOM 1128 N N . GLY A 1 151 ? -1.953 -5.271 5.641 1.00 93.06 151 GLY A N 1
ATOM 1129 C CA . GLY A 1 151 ? -0.847 -4.367 5.347 1.00 93.06 151 GLY A CA 1
ATOM 1130 C C . GLY A 1 151 ? -0.435 -4.337 3.877 1.00 93.06 151 GLY A C 1
ATOM 1131 O O . GLY A 1 151 ? 0.418 -3.527 3.529 1.00 93.06 151 GLY A O 1
ATOM 1132 N N . ASN A 1 152 ? -1.018 -5.160 3.000 1.00 91.69 152 ASN A N 1
ATOM 1133 C CA . ASN A 1 152 ? -0.750 -5.154 1.560 1.00 91.69 152 ASN A CA 1
ATOM 1134 C C . ASN A 1 152 ? -2.023 -4.840 0.777 1.00 91.69 152 ASN A C 1
ATOM 1136 O O . ASN A 1 152 ? -3.103 -5.287 1.143 1.00 91.69 152 ASN A O 1
ATOM 1140 N N . VAL A 1 153 ? -1.907 -4.161 -0.365 1.00 93.25 153 VAL A N 1
ATOM 1141 C CA . VAL A 1 153 ? -3.054 -3.929 -1.246 1.00 93.25 153 VAL A CA 1
ATOM 1142 C C . VAL A 1 153 ? -3.025 -4.917 -2.396 1.00 93.25 153 VAL A C 1
ATOM 1144 O O . VAL A 1 153 ? -2.138 -4.911 -3.246 1.00 93.25 153 VAL A O 1
ATOM 1147 N N . ASN A 1 154 ? -4.019 -5.800 -2.453 1.00 92.06 154 ASN A N 1
ATOM 1148 C CA . ASN A 1 154 ? -4.051 -6.854 -3.458 1.00 92.06 154 ASN A CA 1
ATOM 1149 C C . ASN A 1 154 ? -5.475 -7.223 -3.916 1.00 92.06 154 ASN A C 1
ATOM 1151 O O . ASN A 1 154 ? -6.468 -6.517 -3.717 1.00 92.06 154 ASN A O 1
ATOM 1155 N N . SER A 1 155 ? -5.580 -8.354 -4.618 1.00 94.62 155 SER A N 1
ATOM 1156 C CA . SER A 1 155 ? -6.848 -8.857 -5.157 1.00 94.62 155 SER A CA 1
ATOM 1157 C C . SER A 1 155 ? -7.921 -9.127 -4.089 1.00 94.62 155 SER A C 1
ATOM 1159 O O . SER A 1 155 ? -9.114 -9.067 -4.406 1.00 94.62 155 SER A O 1
ATOM 1161 N N . ARG A 1 156 ? -7.526 -9.398 -2.837 1.00 97.31 156 ARG A N 1
ATOM 1162 C CA . ARG A 1 156 ? -8.447 -9.612 -1.713 1.00 97.31 156 ARG A CA 1
ATOM 1163 C C . ARG A 1 156 ? -9.169 -8.324 -1.346 1.00 97.31 156 ARG A C 1
ATOM 1165 O O . ARG A 1 156 ? -10.396 -8.344 -1.254 1.00 97.31 156 ARG A O 1
ATOM 1172 N N . ASP A 1 157 ? -8.451 -7.212 -1.245 1.00 98.19 157 ASP A N 1
ATOM 1173 C CA . ASP A 1 157 ? -9.031 -5.899 -0.950 1.00 98.19 157 ASP A CA 1
ATOM 1174 C C . ASP A 1 157 ? -10.003 -5.473 -2.034 1.00 98.19 157 ASP A C 1
ATOM 1176 O O . ASP A 1 157 ? -11.154 -5.129 -1.763 1.00 98.19 157 ASP A O 1
ATOM 1180 N N . TYR A 1 158 ? -9.581 -5.619 -3.291 1.00 97.12 158 TYR A N 1
ATOM 1181 C CA . TYR A 1 158 ? -10.446 -5.406 -4.445 1.00 97.12 158 TYR A CA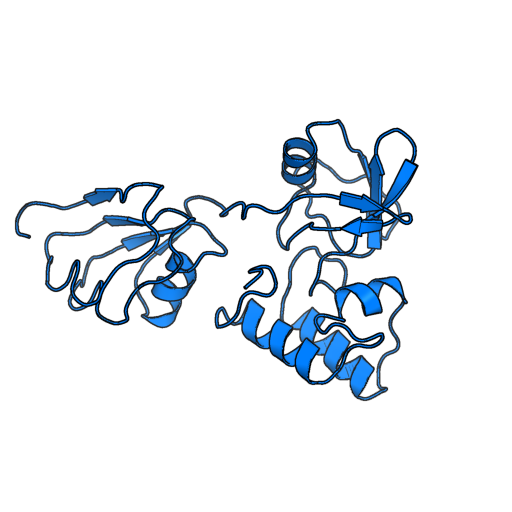 1
ATOM 1182 C C . TYR A 1 158 ? -11.750 -6.200 -4.342 1.00 97.12 158 TYR A C 1
ATOM 1184 O O . TYR A 1 158 ? -12.829 -5.657 -4.598 1.00 97.12 158 TYR A O 1
ATOM 1192 N N . LEU A 1 159 ? -11.665 -7.483 -3.977 1.00 97.69 159 LEU A N 1
ATOM 1193 C CA . LEU A 1 159 ? -12.838 -8.341 -3.881 1.00 97.69 159 LEU A CA 1
ATOM 1194 C C . LEU A 1 159 ? -13.757 -7.901 -2.740 1.00 97.69 159 LEU A C 1
ATOM 1196 O O . LEU A 1 159 ? -14.974 -7.909 -2.925 1.00 97.69 159 LEU A O 1
ATOM 1200 N N . ILE A 1 160 ? -13.200 -7.487 -1.601 1.00 97.88 160 ILE A N 1
ATOM 1201 C CA . ILE A 1 160 ? -13.970 -6.951 -0.475 1.00 97.88 160 ILE A CA 1
ATOM 1202 C C . ILE A 1 160 ? -14.735 -5.703 -0.915 1.00 97.88 160 ILE A C 1
ATOM 1204 O O . ILE A 1 160 ? -15.959 -5.684 -0.809 1.00 97.88 160 ILE A O 1
ATOM 1208 N N . VAL A 1 161 ? -14.059 -4.707 -1.500 1.00 97.31 161 VAL A N 1
ATOM 1209 C CA . VAL A 1 161 ? -14.717 -3.467 -1.948 1.00 97.31 161 VAL A 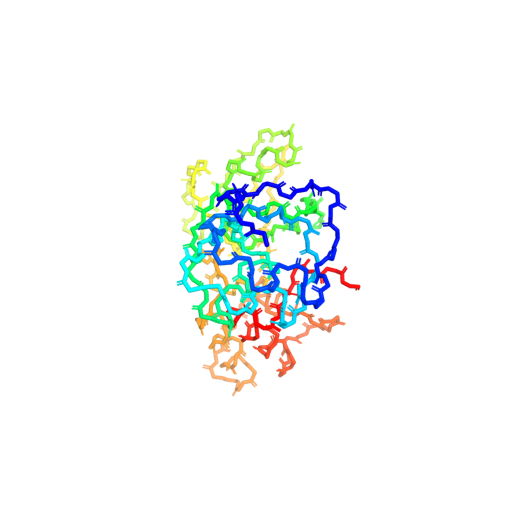CA 1
ATOM 1210 C C . VAL A 1 161 ? -15.786 -3.752 -3.002 1.00 97.31 161 VAL A C 1
ATOM 1212 O O . VAL A 1 161 ? -16.904 -3.241 -2.913 1.00 97.31 161 VAL A O 1
ATOM 1215 N N . LYS A 1 162 ? -15.487 -4.625 -3.973 1.00 97.12 162 LYS A N 1
ATOM 1216 C CA . LYS A 1 162 ? -16.454 -5.044 -4.994 1.00 97.12 162 LYS A CA 1
ATOM 1217 C C . LYS A 1 162 ? -17.693 -5.682 -4.365 1.00 97.12 162 LYS A C 1
ATOM 1219 O O . LYS A 1 162 ? -18.810 -5.341 -4.744 1.00 97.12 162 LYS A O 1
ATOM 1224 N N . ARG A 1 163 ? -17.516 -6.604 -3.416 1.00 97.75 163 ARG A N 1
ATOM 1225 C CA . ARG A 1 163 ? -18.627 -7.288 -2.740 1.00 97.75 163 ARG A CA 1
ATOM 1226 C C . ARG A 1 163 ? -19.462 -6.334 -1.896 1.00 97.75 163 ARG A C 1
ATOM 1228 O O . ARG A 1 163 ? -20.683 -6.489 -1.902 1.00 97.75 163 ARG A O 1
ATOM 1235 N N . THR A 1 164 ? -18.830 -5.355 -1.251 1.00 96.38 164 THR A N 1
ATOM 1236 C CA . THR A 1 164 ? -19.509 -4.285 -0.509 1.00 96.38 164 THR A CA 1
ATOM 1237 C C . THR A 1 164 ? -20.404 -3.454 -1.417 1.00 96.38 164 THR A C 1
ATOM 1239 O O . THR A 1 164 ? -21.580 -3.278 -1.118 1.00 96.38 164 THR A O 1
ATOM 1242 N N . ILE A 1 165 ? -19.896 -3.012 -2.570 1.00 94.19 165 ILE A N 1
ATOM 1243 C CA . ILE A 1 165 ? -20.679 -2.226 -3.541 1.00 94.19 165 ILE A CA 1
ATOM 1244 C C . ILE A 1 165 ? -21.839 -3.041 -4.124 1.00 94.19 165 ILE A C 1
ATOM 1246 O O . ILE A 1 165 ? -22.912 -2.503 -4.373 1.00 94.19 165 ILE A O 1
ATOM 1250 N N . LEU A 1 166 ? -21.642 -4.347 -4.317 1.00 96.06 166 LEU A N 1
ATOM 1251 C CA . LEU A 1 166 ? -22.696 -5.264 -4.759 1.00 96.06 166 LEU A CA 1
ATOM 1252 C C . LEU A 1 166 ? -23.698 -5.628 -3.645 1.00 96.06 166 LEU A C 1
ATOM 1254 O O . LEU A 1 166 ? -24.623 -6.392 -3.904 1.00 96.06 166 LEU A O 1
ATOM 1258 N N . GLY A 1 167 ? -23.509 -5.144 -2.411 1.00 95.25 167 GLY A N 1
ATOM 1259 C CA . GLY A 1 167 ? -24.378 -5.451 -1.268 1.00 95.25 167 GLY A CA 1
ATOM 1260 C C . GLY A 1 167 ? -24.252 -6.886 -0.741 1.00 95.25 167 GLY A C 1
ATOM 1261 O O . GLY A 1 167 ? -25.109 -7.355 -0.002 1.00 95.25 167 GLY A O 1
ATOM 1262 N N . THR A 1 168 ? -23.192 -7.603 -1.120 1.00 97.44 168 THR A N 1
ATOM 1263 C CA . THR A 1 168 ? -22.968 -9.022 -0.762 1.00 97.44 168 THR A CA 1
ATOM 1264 C C . THR A 1 168 ? -22.012 -9.217 0.418 1.00 97.44 168 THR A C 1
ATOM 1266 O O . THR A 1 168 ? -21.697 -10.352 0.790 1.00 97.44 168 THR A O 1
ATOM 1269 N N . LEU A 1 169 ? -21.490 -8.121 0.967 1.00 97.38 169 LEU A N 1
ATOM 1270 C CA . LEU A 1 169 ? -20.604 -8.100 2.123 1.00 97.38 169 LEU A CA 1
ATOM 1271 C C . LEU A 1 169 ? -20.765 -6.763 2.849 1.00 97.38 169 LEU A C 1
ATOM 1273 O O . LEU A 1 169 ? -20.734 -5.715 2.214 1.00 97.38 169 LEU A O 1
ATOM 1277 N N . ASN A 1 170 ? -20.896 -6.798 4.171 1.00 95.88 170 ASN A N 1
ATOM 1278 C CA . ASN A 1 170 ? -20.860 -5.596 4.998 1.00 95.88 170 ASN A CA 1
ATOM 1279 C C . ASN A 1 170 ? -19.464 -5.452 5.606 1.00 95.88 170 ASN A C 1
ATOM 1281 O O . ASN A 1 170 ? -18.896 -6.435 6.078 1.00 95.88 170 ASN A O 1
ATOM 1285 N N . ILE A 1 171 ? -18.932 -4.232 5.598 1.00 95.69 171 ILE A N 1
ATOM 1286 C CA . ILE A 1 171 ? -17.614 -3.895 6.150 1.00 95.69 171 ILE A CA 1
ATOM 1287 C C . ILE A 1 171 ? -17.743 -2.794 7.206 1.00 95.69 171 ILE A C 1
ATOM 1289 O O . ILE A 1 171 ? -18.699 -2.012 7.178 1.00 95.69 171 ILE A O 1
ATOM 1293 N N . SER A 1 172 ? -16.790 -2.737 8.136 1.00 95.25 172 SER A N 1
ATOM 1294 C CA . SER A 1 172 ? -16.776 -1.748 9.221 1.00 95.25 172 SER A CA 1
ATOM 1295 C C . SER A 1 172 ? -16.501 -0.326 8.716 1.00 95.25 172 SER A C 1
ATOM 1297 O O . SER A 1 172 ? -16.004 -0.133 7.609 1.00 95.25 172 SER A O 1
ATOM 1299 N N . GLU A 1 173 ? -16.762 0.692 9.541 1.00 94.38 173 GLU A N 1
ATOM 1300 C CA . GLU A 1 173 ? -16.434 2.089 9.201 1.00 94.38 173 GLU A CA 1
ATOM 1301 C C . GLU A 1 173 ? -14.935 2.305 8.946 1.00 94.38 173 GLU A C 1
ATOM 1303 O O . GLU A 1 173 ? -14.550 3.062 8.056 1.00 94.38 173 GLU A O 1
ATOM 1308 N N . VAL A 1 174 ? -14.074 1.595 9.679 1.00 95.19 174 VAL A N 1
ATOM 1309 C CA . VAL A 1 174 ? -12.617 1.627 9.473 1.00 95.19 174 VAL A CA 1
ATOM 1310 C C . VAL A 1 174 ? -12.266 1.081 8.087 1.00 95.19 174 VAL A C 1
ATOM 1312 O O . VAL A 1 174 ? -11.539 1.720 7.328 1.00 95.19 174 VAL A O 1
ATOM 1315 N N . GLN A 1 175 ? -12.861 -0.052 7.711 1.00 96.38 175 GLN A N 1
ATOM 1316 C CA . GLN A 1 175 ? -12.665 -0.653 6.392 1.00 96.38 175 GLN A CA 1
ATOM 1317 C C . GLN A 1 175 ? -13.244 0.215 5.268 1.00 96.38 175 GLN A C 1
ATOM 1319 O O . GLN A 1 175 ? -12.631 0.322 4.209 1.00 96.38 175 GLN A O 1
ATOM 1324 N N . LYS A 1 176 ? -14.384 0.889 5.484 1.00 95.50 176 LYS A N 1
ATOM 1325 C CA . LYS A 1 176 ? -14.939 1.850 4.513 1.00 95.50 176 LYS A CA 1
ATOM 1326 C C . LYS A 1 176 ? -13.963 2.990 4.240 1.00 95.50 176 LYS A C 1
ATOM 1328 O O . LYS A 1 176 ? -13.754 3.338 3.082 1.00 95.50 176 LYS A O 1
ATOM 1333 N N . LYS A 1 177 ? -13.321 3.532 5.279 1.00 94.75 177 LYS A N 1
ATOM 1334 C CA . LYS A 1 177 ? -12.316 4.598 5.138 1.00 94.75 177 LYS A CA 1
ATOM 1335 C C . LYS A 1 177 ? -11.064 4.147 4.381 1.00 94.75 177 LYS A C 1
ATOM 1337 O O . LYS A 1 177 ? -10.510 4.950 3.626 1.00 94.75 177 LYS A O 1
ATOM 1342 N N . ALA A 1 178 ? -10.628 2.898 4.558 1.00 96.06 178 ALA A N 1
ATOM 1343 C CA . ALA A 1 178 ? -9.534 2.313 3.777 1.00 96.06 178 ALA A CA 1
ATOM 1344 C C . ALA A 1 178 ? -9.937 2.062 2.315 1.00 96.06 178 ALA A C 1
ATOM 1346 O O . ALA A 1 178 ? -9.166 2.349 1.400 1.00 96.06 178 ALA A O 1
ATOM 1347 N N . ALA A 1 179 ? -11.170 1.596 2.096 1.00 96.38 179 ALA A N 1
ATOM 1348 C CA . ALA A 1 179 ? -11.736 1.325 0.779 1.00 96.38 179 ALA A CA 1
ATOM 1349 C C . ALA A 1 179 ? -12.041 2.593 -0.034 1.00 96.38 179 ALA A C 1
ATOM 1351 O O . ALA A 1 179 ? -12.049 2.535 -1.261 1.00 96.38 179 ALA A O 1
ATOM 1352 N N . CYS A 1 180 ? -12.329 3.722 0.620 1.00 93.88 180 CYS A N 1
ATOM 1353 C CA . CYS A 1 180 ? -12.688 4.967 -0.052 1.00 93.88 180 CYS A CA 1
ATOM 1354 C C . CYS A 1 180 ? -11.434 5.756 -0.477 1.00 93.88 180 CYS A C 1
ATOM 1356 O O . CYS A 1 180 ? -10.732 6.348 0.351 1.00 93.88 180 CYS A O 1
ATOM 1358 N N . LEU A 1 181 ? -11.147 5.744 -1.782 1.00 90.12 181 LEU A N 1
ATOM 1359 C CA . LEU A 1 181 ? -10.024 6.416 -2.458 1.00 90.12 181 LEU A CA 1
ATOM 1360 C C . LEU A 1 181 ? -10.474 7.630 -3.294 1.00 90.12 181 LEU A C 1
ATOM 1362 O O . LEU A 1 181 ? -9.679 8.268 -3.991 1.00 90.12 181 LEU A O 1
ATOM 1366 N N . SER A 1 182 ? -11.771 7.887 -3.313 1.00 79.12 182 SER A N 1
ATOM 1367 C CA . SER A 1 182 ? -12.440 9.049 -3.861 1.00 79.12 182 SER A CA 1
ATOM 1368 C C . SER A 1 182 ? -12.879 9.901 -2.677 1.00 79.12 182 SER A C 1
ATOM 1370 O O . SER A 1 182 ? -13.117 9.374 -1.596 1.00 79.12 182 SER A O 1
ATOM 1372 N N . GLU A 1 183 ? -12.946 11.217 -2.840 1.00 74.38 183 GLU A N 1
ATOM 1373 C CA . GLU A 1 183 ? -13.323 12.168 -1.778 1.00 74.38 183 GLU A CA 1
ATOM 1374 C C . GLU A 1 183 ? -14.831 12.111 -1.467 1.00 74.38 183 GLU A C 1
ATOM 1376 O O . GLU A 1 183 ? -15.523 13.121 -1.405 1.00 74.38 183 GLU A O 1
ATOM 1381 N N . THR A 1 184 ? -15.369 10.902 -1.349 1.00 83.31 184 THR A N 1
ATOM 1382 C CA . THR A 1 184 ? -16.769 10.619 -1.055 1.00 83.31 184 THR A CA 1
ATOM 1383 C C . THR A 1 184 ? -16.875 9.903 0.288 1.00 83.31 184 THR A C 1
ATOM 1385 O O . THR A 1 184 ? -15.887 9.391 0.816 1.00 83.31 184 THR A O 1
ATOM 1388 N N . ASP A 1 185 ? -18.086 9.823 0.834 1.00 82.19 185 ASP A N 1
ATOM 1389 C CA . ASP A 1 185 ? -18.318 9.161 2.122 1.00 82.19 185 ASP A CA 1
ATOM 1390 C C . ASP A 1 185 ? -18.348 7.623 2.021 1.00 82.19 185 ASP A C 1
ATOM 1392 O O . ASP A 1 185 ? -18.279 6.931 3.038 1.00 82.19 185 ASP A O 1
ATOM 1396 N N . TYR A 1 186 ? -18.430 7.063 0.805 1.00 87.12 186 TYR A N 1
ATOM 1397 C CA . TYR A 1 186 ? -18.596 5.624 0.583 1.00 87.12 186 TYR A CA 1
ATOM 1398 C C . TYR A 1 186 ? -17.801 5.117 -0.623 1.00 87.12 186 TYR A C 1
ATOM 1400 O O . TYR A 1 186 ? -17.792 5.770 -1.664 1.00 87.12 186 TYR A O 1
ATOM 1408 N N . PRO A 1 187 ? -17.210 3.907 -0.552 1.00 92.44 187 PRO A N 1
ATOM 1409 C CA . PRO A 1 187 ? -16.506 3.340 -1.691 1.00 92.44 187 PRO A CA 1
ATOM 1410 C C . PRO A 1 187 ? -17.453 3.116 -2.877 1.00 92.44 187 PRO A C 1
ATOM 1412 O O . PRO A 1 187 ? -18.525 2.524 -2.760 1.00 92.44 187 PRO A O 1
ATOM 1415 N N . THR A 1 188 ? -17.012 3.560 -4.044 1.00 93.62 188 THR A N 1
ATOM 1416 C CA . THR A 1 188 ? -17.703 3.497 -5.329 1.00 93.62 188 THR A CA 1
ATOM 1417 C C . THR A 1 188 ? -16.988 2.557 -6.298 1.00 93.62 188 THR A C 1
ATOM 1419 O O . THR A 1 188 ? -15.900 2.032 -6.041 1.00 93.62 188 THR A O 1
ATOM 1422 N N . ALA A 1 189 ? -17.564 2.385 -7.491 1.00 93.06 189 ALA A N 1
ATOM 1423 C CA . ALA A 1 189 ? -16.921 1.613 -8.546 1.00 93.06 189 ALA A CA 1
ATOM 1424 C C . ALA A 1 189 ? -15.536 2.155 -8.952 1.00 93.06 189 ALA A C 1
ATOM 1426 O O . ALA A 1 189 ? -14.686 1.397 -9.416 1.00 93.06 189 ALA A O 1
ATOM 1427 N N . ARG A 1 190 ? -15.285 3.458 -8.763 1.00 92.75 190 ARG A N 1
ATOM 1428 C CA . ARG A 1 190 ? -13.983 4.068 -9.059 1.00 92.75 190 ARG A CA 1
ATOM 1429 C C . ARG A 1 190 ? -12.908 3.589 -8.090 1.00 92.75 190 ARG A C 1
ATOM 1431 O O . ARG A 1 190 ? -11.775 3.376 -8.510 1.00 92.75 190 ARG A O 1
ATOM 1438 N N . ASP A 1 191 ? -13.265 3.383 -6.830 1.00 94.31 191 ASP A N 1
ATOM 1439 C CA . ASP A 1 191 ? -12.329 3.031 -5.765 1.00 94.31 191 ASP A CA 1
ATOM 1440 C C . ASP A 1 191 ? -11.769 1.629 -5.948 1.00 94.31 191 ASP A C 1
ATOM 1442 O O . ASP A 1 191 ? -10.553 1.452 -6.017 1.00 94.31 191 ASP A O 1
ATOM 1446 N N . TYR A 1 192 ? -12.637 0.635 -6.162 1.00 92.56 192 TYR A N 1
ATOM 1447 C CA . TYR A 1 192 ? -12.153 -0.721 -6.412 1.00 92.56 192 TYR A CA 1
ATOM 1448 C C . TYR A 1 192 ? -11.339 -0.792 -7.717 1.00 92.56 192 TYR A C 1
ATOM 1450 O O . TYR A 1 192 ? -10.418 -1.599 -7.827 1.00 92.56 192 TYR A O 1
ATOM 1458 N N . LEU A 1 193 ? -11.644 0.040 -8.725 1.00 94.56 193 LEU A N 1
ATOM 1459 C CA . LEU A 1 193 ? -10.844 0.107 -9.952 1.00 94.56 193 LEU A CA 1
ATOM 1460 C C . LEU A 1 193 ? -9.465 0.727 -9.705 1.00 94.56 193 LEU A C 1
ATOM 1462 O O . LEU A 1 193 ? -8.499 0.254 -10.300 1.00 94.56 193 LEU A O 1
ATOM 1466 N N . LYS A 1 194 ? -9.350 1.735 -8.832 1.00 93.00 194 LYS A N 1
ATOM 1467 C CA . LYS A 1 194 ? -8.054 2.274 -8.389 1.00 93.00 194 LYS A CA 1
ATOM 1468 C C . LYS A 1 194 ? -7.237 1.207 -7.657 1.00 93.00 194 LYS A C 1
ATOM 1470 O O . LYS A 1 194 ? -6.091 0.996 -8.035 1.00 93.00 194 LYS A O 1
ATOM 1475 N N . ILE A 1 195 ? -7.846 0.471 -6.720 1.00 94.19 195 ILE A N 1
ATOM 1476 C CA . ILE A 1 195 ? -7.210 -0.667 -6.026 1.00 94.19 195 ILE A CA 1
ATOM 1477 C C . ILE A 1 195 ? -6.737 -1.716 -7.039 1.00 94.19 195 ILE A C 1
ATOM 1479 O O . ILE A 1 195 ? -5.581 -2.123 -7.013 1.00 94.19 195 ILE A O 1
ATOM 1483 N N . LYS A 1 196 ? -7.596 -2.097 -7.999 1.00 94.19 196 LYS A N 1
ATOM 1484 C CA . LYS A 1 196 ? -7.233 -3.035 -9.074 1.00 94.19 196 LYS A CA 1
ATOM 1485 C C . LYS A 1 196 ? -6.011 -2.571 -9.847 1.00 94.19 196 LYS A C 1
ATOM 1487 O O . LYS A 1 196 ? -5.092 -3.340 -10.083 1.00 94.19 196 LYS A O 1
ATOM 1492 N N . ARG A 1 197 ? -6.040 -1.325 -10.305 1.00 87.12 197 ARG A N 1
ATOM 1493 C CA . ARG A 1 197 ? -4.952 -0.752 -11.092 1.00 87.12 197 ARG A CA 1
ATOM 1494 C C . ARG A 1 197 ? -3.661 -0.664 -10.281 1.00 87.12 197 ARG A C 1
ATOM 1496 O O . ARG A 1 197 ? -2.599 -0.822 -10.864 1.00 87.12 197 ARG A O 1
ATOM 1503 N N . HIS A 1 198 ? -3.770 -0.461 -8.972 1.00 85.19 198 HIS A N 1
ATOM 1504 C CA . HIS A 1 198 ? -2.635 -0.368 -8.071 1.00 85.19 198 HIS A CA 1
ATOM 1505 C C . HIS A 1 198 ? -1.847 -1.661 -7.941 1.00 85.19 198 HIS A C 1
ATOM 1507 O O . HIS A 1 198 ? -0.683 -1.693 -8.324 1.00 85.19 198 HIS A O 1
ATOM 1513 N N . PHE A 1 199 ? -2.492 -2.754 -7.532 1.00 81.19 199 PHE A N 1
ATOM 1514 C CA . PHE A 1 199 ? -1.779 -4.028 -7.405 1.00 81.19 199 PHE A CA 1
ATOM 1515 C C . PHE A 1 199 ? -1.426 -4.658 -8.764 1.00 81.19 199 PHE A C 1
ATOM 1517 O O . PHE A 1 199 ? -0.608 -5.569 -8.832 1.00 81.19 199 PHE A O 1
ATOM 1524 N N . LEU A 1 200 ? -2.035 -4.190 -9.864 1.00 78.38 200 LEU A N 1
ATOM 1525 C CA . LEU A 1 200 ? -1.604 -4.508 -11.233 1.00 78.38 200 LEU A CA 1
ATOM 1526 C C . LEU A 1 200 ? -0.437 -3.626 -11.714 1.00 78.38 200 LEU A C 1
ATOM 1528 O O . LEU A 1 200 ? -0.058 -3.712 -12.877 1.00 78.38 200 LEU A O 1
ATOM 1532 N N . GLY A 1 201 ? 0.083 -2.731 -10.875 1.00 69.12 201 GLY A N 1
ATOM 1533 C CA . GLY A 1 201 ? 1.172 -1.809 -11.194 1.00 69.12 201 GLY A CA 1
ATOM 1534 C C . GLY A 1 201 ? 0.753 -0.588 -12.018 1.00 69.12 201 GLY A C 1
ATOM 1535 O O . GLY A 1 201 ? 1.363 0.466 -11.908 1.00 69.12 201 GLY A O 1
ATOM 1536 N N . ILE A 1 202 ? -0.325 -0.642 -12.794 1.00 74.81 202 ILE A N 1
ATOM 1537 C CA . ILE A 1 202 ? -0.719 0.414 -13.747 1.00 74.81 202 ILE A CA 1
ATOM 1538 C C . ILE A 1 202 ? -1.256 1.727 -13.126 1.00 74.81 202 ILE A C 1
ATOM 1540 O O . ILE A 1 202 ? -1.659 2.632 -13.858 1.00 74.81 202 ILE A O 1
ATOM 1544 N N . TYR A 1 203 ? -1.298 1.858 -11.798 1.00 77.75 203 TYR A N 1
ATOM 1545 C CA . TYR A 1 203 ? -1.655 3.083 -11.063 1.00 77.75 203 TYR A CA 1
ATOM 1546 C C . TYR A 1 203 ? -0.998 3.065 -9.675 1.00 77.75 203 TYR A C 1
ATOM 1548 O O . TYR A 1 203 ? -0.697 1.997 -9.163 1.00 77.75 203 TYR A O 1
ATOM 1556 N N . ASN A 1 204 ? -0.785 4.213 -9.035 1.00 79.94 204 ASN A N 1
ATOM 1557 C CA . ASN A 1 204 ? -0.344 4.262 -7.639 1.00 79.94 204 ASN A CA 1
ATOM 1558 C C . ASN A 1 204 ? -1.365 5.055 -6.821 1.00 79.94 204 ASN A C 1
ATOM 1560 O O . ASN A 1 204 ? -1.654 6.202 -7.152 1.00 79.94 204 ASN A O 1
ATOM 1564 N N . ILE A 1 205 ? -1.936 4.440 -5.782 1.00 86.00 205 ILE A N 1
ATOM 1565 C CA . ILE A 1 205 ? -2.919 5.101 -4.905 1.00 86.00 205 ILE A CA 1
ATOM 1566 C C . ILE A 1 205 ? -2.264 6.049 -3.892 1.00 86.00 205 ILE A C 1
ATOM 1568 O O . ILE A 1 205 ? -2.979 6.827 -3.265 1.00 86.00 205 ILE A O 1
ATOM 1572 N N . TYR A 1 206 ? -0.937 5.993 -3.749 1.00 84.56 206 TYR A N 1
ATOM 1573 C CA . TYR A 1 206 ? -0.156 6.836 -2.842 1.00 84.56 206 TYR A CA 1
ATOM 1574 C C . TYR A 1 206 ? 0.546 8.002 -3.546 1.00 84.56 206 TYR A C 1
ATOM 1576 O O . TYR A 1 206 ? 1.026 8.910 -2.870 1.00 84.56 206 TYR A O 1
ATOM 1584 N N . ASP A 1 207 ? 0.578 8.014 -4.882 1.00 74.44 207 ASP A N 1
ATOM 1585 C CA . ASP A 1 207 ? 1.077 9.165 -5.634 1.00 74.44 207 ASP A CA 1
ATOM 1586 C C . ASP A 1 207 ? 0.027 10.281 -5.566 1.00 74.44 207 ASP A C 1
ATOM 1588 O O . ASP A 1 207 ? -1.025 10.220 -6.210 1.00 74.44 207 ASP A O 1
ATOM 1592 N N . GLN A 1 208 ? 0.311 11.302 -4.756 1.00 55.09 208 GLN A N 1
ATOM 1593 C CA . GLN A 1 208 ? -0.439 12.553 -4.766 1.00 55.09 208 GLN A CA 1
ATOM 1594 C C . GLN A 1 208 ? -0.015 13.348 -6.006 1.00 55.09 208 GLN A C 1
ATOM 1596 O O . GLN A 1 208 ? 0.996 14.049 -5.987 1.00 55.09 208 GLN A O 1
ATOM 1601 N N . ASN A 1 209 ? -0.746 13.163 -7.107 1.00 39.12 209 ASN A N 1
ATOM 1602 C CA . ASN A 1 209 ? -0.733 14.102 -8.232 1.00 39.12 209 ASN A CA 1
ATOM 1603 C C . ASN A 1 209 ? -1.508 15.368 -7.875 1.00 39.12 209 ASN A C 1
ATOM 1605 O O . ASN A 1 209 ? -2.616 15.216 -7.311 1.00 39.12 209 ASN A O 1
#

pLDDT: mean 89.96, std 9.07, range [39.12, 98.38]

Radius of gyration: 19.5 Å; chains: 1; bounding box: 57×24×54 Å

Sequence (209 aa):
CEHISAIELPDKLSEIYDYTFNECTSLVSVTIPAGVKKISKSAFSNLQNLTLNVFSNTCAYRYAVDNGISYRIIGTAVSDWNVTFTNSIAHGIIEGSTLSEITEKVGSALTAKNLAGEKISGDSLVGTGYIINYNGADYTVIVKGDVNGDGNVNSRDYLIVKRTILGTLNISEVQKKAACLSETDYPTARDYLKIKRHFLGIYNIYDQN

Foldseek 3Di:
DAPAQEEEDDQPAAEQDACCCAPVQNHQEYEDHQNHNYYDLRSNPPHPRHEYAYAPPGPSVLSCVVNVNHYDHPYHPPDPFAWDQPPLATDRQEAPDFQLNNCVRVVHDKWKAACVRHTDDRNAAFFFQIWIQDPNGTHTYAHAQRLVGRRHQDPVSLVQLVCVQVVNDDGDLSSQRNQDLDPDSGHDPVSSVQSVCCNVSNHPSSDDD

Secondary structure (DSSP, 8-state):
--S--EEE--TT--EE-TTTTTT-TT--EEE--TT--EE-TTTTTT-TT-EEEEEETSHHHHHHHHTT-EEEEEEE---S---EEETTEEE-PPTT-BHHHHHHHHTS--EEE-TTSPBPPTTSB--TT-EEEETTEEEEE--TT--SSSSS-SHHHHHHHHHHHTTS----HHHHHHH--SSSSS--HHHHHHHHHHHTSS--SS---